Protein AF-A0A0S7EFY4-F1 (afdb_monomer)

Sequence (283 aa):
QYITNCMQCCVTCHYPCGIPNDDGKKGCSAMNKDGYCTRCPGKCFWNVHSNQSFRWEYQEIHETRTVKELKEKYEKAFGHIPTQDSMVAPLEKDKEGGGGKAGSKKEKDQSWIPKIIKKRVCTTFVENTLSNSGLCHCGGVRELHDSVATGDFFGAASVTQWDSQQHSSEYPTDAFGELEFAGAGRRQSHFLRLSCDTPPHIVYNLMTEHWGLPSPNLVVSVVGSEGHEKIKPWVNDILRKGLVRAAQSTGAWILTGGLKEGISRCVGEAVKDHRAAASTVSQ

Radius of gyration: 26.04 Å; Cα contacts (8 Å, |Δi|>4): 330; chains: 1; bounding box: 59×60×69 Å

pLDDT: mean 74.84, std 18.24, range [28.61, 94.31]

Organism: NCBI:txid188132

Solvent-accessible surface area (backbone atoms only — not comparable to full-atom values): 17739 Å² total; per-residue (Å²): 124,34,31,36,30,31,71,86,74,66,37,57,42,36,74,81,28,89,65,88,51,52,91,53,33,48,76,35,90,36,31,43,98,89,23,32,27,75,60,46,92,79,44,47,54,29,88,52,30,40,75,46,99,68,77,60,78,89,74,93,75,92,74,93,75,53,74,65,59,53,49,53,52,49,52,62,73,70,44,86,68,77,52,85,66,66,84,54,75,80,74,87,77,89,87,85,84,87,90,83,92,78,94,68,84,80,72,74,81,62,77,57,50,42,76,75,39,34,24,64,43,67,37,44,77,33,63,32,80,89,70,78,67,78,24,21,70,88,70,45,53,65,86,73,26,57,68,75,69,72,63,90,59,101,63,81,88,73,58,81,71,83,46,76,80,82,30,29,47,79,40,61,30,86,52,68,52,76,49,73,57,88,92,71,57,98,47,96,36,78,48,71,54,65,28,95,82,58,60,65,66,61,55,50,47,43,42,36,73,73,70,60,43,76,83,55,77,40,79,48,79,56,83,65,63,84,51,90,72,77,72,55,68,71,58,51,50,48,50,34,55,48,53,53,49,47,31,70,76,56,48,32,44,78,46,58,82,77,44,91,46,42,52,36,30,52,55,53,49,33,56,50,54,50,49,57,55,54,64,62,69,77,107

Foldseek 3Di:
DWFKAQPVQRAGLDPPWPDPDLVCQLVTPQHDPVQFGPRGPVSHGSNRIDTDPDHDDDDDDDDDDDPVRVVVVVCVVVPPDCPPVNLVPPPPPDDDDDDDDDDDPPPPPCVCQLVQFKAKDFQAAAAAPPPVPCHGPVRHHPVRHPCVNVDDDPPNPDPNDDDRVPGIDIGRWPDWDFDDDVPPDDDGDTDGHGYPPRDVVVVVCCVCVVVPQDDFPAEAEDEWDQDPPDDDPVVLVCCLVVVVCCCVPGVYHYHYPCDCGDVNVSNVVSVVVVVVVVVVVVD

Mean predicted aligned error: 18.32 Å

Structure (mmCIF, N/CA/C/O backbone):
data_AF-A0A0S7EFY4-F1
#
_entry.id   AF-A0A0S7EFY4-F1
#
loop_
_atom_site.group_PDB
_atom_site.id
_atom_site.type_symbol
_atom_site.label_atom_id
_atom_site.label_alt_id
_atom_site.label_comp_id
_atom_site.label_asym_id
_atom_site.label_entity_id
_atom_site.label_seq_id
_atom_site.pdbx_PDB_ins_code
_atom_site.Cartn_x
_atom_site.Cartn_y
_atom_site.Cartn_z
_atom_site.occupancy
_atom_site.B_iso_or_equiv
_atom_site.auth_seq_id
_atom_site.auth_comp_id
_atom_site.auth_asym_id
_atom_site.auth_atom_id
_atom_site.pdbx_PDB_model_num
ATOM 1 N N . GLN A 1 1 ? 15.193 24.465 -34.845 1.00 80.81 1 GLN A N 1
ATOM 2 C CA . GLN A 1 1 ? 15.279 24.507 -33.369 1.00 80.81 1 GLN A CA 1
ATOM 3 C C . GLN A 1 1 ? 14.345 23.433 -32.846 1.00 80.81 1 GLN A C 1
ATOM 5 O O . GLN A 1 1 ? 13.258 23.306 -33.391 1.00 80.81 1 GLN A O 1
ATOM 10 N N . TYR A 1 2 ? 14.778 22.643 -31.872 1.00 89.81 2 TYR A N 1
ATOM 11 C CA . TYR A 1 2 ? 14.074 21.447 -31.409 1.00 89.81 2 TYR A CA 1
ATOM 12 C C . TYR A 1 2 ? 13.680 21.569 -29.933 1.00 89.81 2 TYR A C 1
ATOM 14 O O . TYR A 1 2 ? 14.224 22.406 -29.212 1.00 89.81 2 TYR A O 1
ATOM 22 N N . ILE A 1 3 ? 12.743 20.744 -29.472 1.00 90.94 3 ILE A N 1
ATOM 23 C CA . ILE A 1 3 ? 12.266 20.730 -28.084 1.00 90.94 3 ILE A CA 1
ATOM 24 C C . ILE A 1 3 ? 12.687 19.405 -27.454 1.00 90.94 3 ILE A C 1
ATOM 26 O O . ILE A 1 3 ? 12.235 18.358 -27.897 1.00 90.94 3 ILE A O 1
ATOM 30 N N . THR A 1 4 ? 13.524 19.438 -26.418 1.00 91.88 4 THR A N 1
ATOM 31 C CA . THR A 1 4 ? 13.908 18.227 -25.679 1.00 91.88 4 THR A CA 1
ATOM 32 C C . THR A 1 4 ? 12.961 18.020 -24.502 1.00 91.88 4 THR A C 1
ATOM 34 O O . THR A 1 4 ? 13.096 18.699 -23.477 1.00 91.88 4 THR A O 1
ATOM 37 N N . ASN A 1 5 ? 12.053 17.055 -24.621 1.00 90.81 5 ASN A N 1
ATOM 38 C CA . ASN A 1 5 ? 11.130 16.672 -23.554 1.00 90.81 5 ASN A CA 1
ATOM 39 C C . ASN A 1 5 ? 11.600 15.391 -22.863 1.00 90.81 5 ASN A C 1
ATOM 41 O O . ASN A 1 5 ? 12.132 14.501 -23.516 1.00 90.81 5 ASN A O 1
ATOM 45 N N . CYS A 1 6 ? 11.376 15.284 -21.555 1.00 90.50 6 CYS A N 1
ATOM 46 C CA . CYS A 1 6 ? 11.523 14.030 -20.817 1.00 90.50 6 CYS A CA 1
ATOM 47 C C . CYS A 1 6 ? 10.208 13.252 -20.875 1.00 90.50 6 CYS A C 1
ATOM 49 O O . CYS A 1 6 ? 9.185 13.763 -20.418 1.00 90.50 6 CYS A O 1
ATOM 51 N N . MET A 1 7 ? 10.235 12.024 -21.394 1.00 86.62 7 MET A N 1
ATOM 52 C CA . MET A 1 7 ? 9.036 11.182 -21.490 1.00 86.62 7 MET A CA 1
ATOM 53 C C . MET A 1 7 ? 8.630 10.589 -20.136 1.00 86.62 7 MET A C 1
ATOM 55 O O . MET A 1 7 ? 7.457 10.321 -19.914 1.00 86.62 7 MET A O 1
ATOM 59 N N . GLN A 1 8 ? 9.579 10.456 -19.206 1.00 80.44 8 GLN A N 1
ATOM 60 C CA . GLN A 1 8 ? 9.325 9.908 -17.871 1.00 80.44 8 GLN A CA 1
ATOM 61 C C . GLN A 1 8 ? 8.693 10.930 -16.917 1.00 80.44 8 GLN A C 1
ATOM 63 O O . GLN A 1 8 ? 7.859 10.589 -16.086 1.00 80.44 8 GLN A O 1
ATOM 68 N N . CYS A 1 9 ? 9.114 12.193 -17.008 1.00 83.88 9 CYS A N 1
ATOM 69 C CA . CYS A 1 9 ? 8.627 13.268 -16.138 1.00 83.88 9 CYS A CA 1
ATOM 70 C C . CYS A 1 9 ? 7.590 14.172 -16.818 1.00 83.88 9 CYS A C 1
ATOM 72 O O . CYS A 1 9 ? 7.111 15.105 -16.179 1.00 83.88 9 CYS A O 1
ATOM 74 N N . CYS A 1 10 ? 7.297 13.942 -18.101 1.00 87.81 10 CYS A N 1
ATOM 75 C CA . CYS A 1 10 ? 6.399 14.754 -18.925 1.00 87.81 10 CYS A CA 1
ATOM 76 C C . CYS A 1 10 ? 6.722 16.258 -18.912 1.00 87.81 10 CYS A C 1
ATOM 78 O O . CYS A 1 10 ? 5.819 17.079 -18.971 1.00 87.81 10 CYS A O 1
ATOM 80 N N . VAL A 1 11 ? 8.004 16.631 -18.844 1.00 88.12 11 VAL A N 1
ATOM 81 C CA . VAL A 1 11 ? 8.457 18.029 -18.730 1.00 88.12 11 VAL A CA 1
ATOM 82 C C . VAL A 1 11 ? 9.340 18.431 -19.904 1.00 88.12 11 VAL A C 1
ATOM 84 O O . VAL A 1 11 ? 10.121 17.626 -20.422 1.00 88.12 11 VAL A O 1
ATOM 87 N N . THR A 1 12 ? 9.260 19.702 -20.296 1.00 92.44 12 THR A N 1
ATOM 88 C CA . THR A 1 12 ? 10.197 20.310 -21.246 1.00 92.44 12 THR A CA 1
ATOM 89 C C . THR A 1 12 ? 11.527 20.590 -20.557 1.00 92.44 12 THR A C 1
ATOM 91 O O . THR A 1 12 ? 11.639 21.512 -19.751 1.00 92.44 12 THR A O 1
ATOM 94 N N . CYS A 1 13 ? 12.557 19.809 -20.875 1.00 92.50 13 CYS A N 1
ATOM 95 C CA . CYS A 1 13 ? 13.876 19.949 -20.259 1.00 92.50 13 CYS A CA 1
ATOM 96 C C . CYS A 1 13 ? 14.731 21.022 -20.937 1.00 92.50 13 CYS A C 1
ATOM 98 O O . CYS A 1 13 ? 15.539 21.665 -20.273 1.00 92.50 13 CYS A O 1
ATOM 100 N N . HIS A 1 14 ? 14.599 21.204 -22.255 1.00 92.81 14 HIS A N 1
ATOM 101 C CA . HIS A 1 14 ? 15.375 22.207 -22.985 1.00 92.81 14 HIS A CA 1
ATOM 102 C C . HIS A 1 14 ? 14.658 22.690 -24.247 1.00 92.81 14 HIS A C 1
ATOM 104 O O . HIS A 1 14 ? 14.346 21.893 -25.131 1.00 92.81 14 HIS A O 1
ATOM 110 N N . TYR A 1 15 ? 14.479 24.005 -24.355 1.00 90.31 15 TYR A N 1
ATOM 111 C CA . TYR A 1 15 ? 14.056 24.691 -25.569 1.00 90.31 15 TYR A CA 1
ATOM 112 C C . TYR A 1 15 ? 14.680 26.098 -25.614 1.00 90.31 15 TYR A C 1
ATOM 114 O O . TYR A 1 15 ? 14.646 26.782 -24.590 1.00 90.31 15 TYR A O 1
ATOM 122 N N . PRO A 1 16 ? 15.208 26.555 -26.765 1.00 90.94 16 PRO A N 1
ATOM 123 C CA . PRO A 1 16 ? 15.405 25.811 -28.011 1.00 90.94 16 PRO A CA 1
ATOM 124 C C . PRO A 1 16 ? 16.663 24.927 -27.97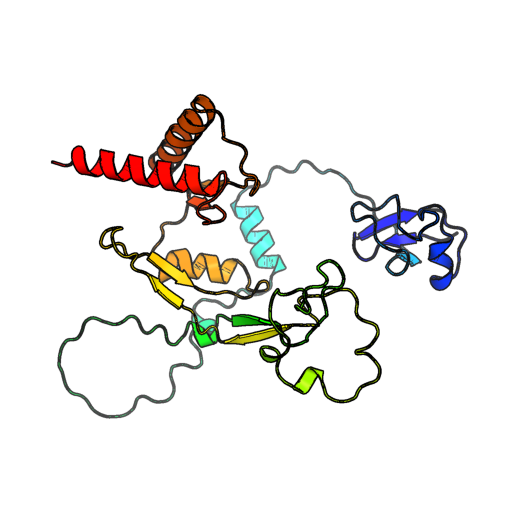5 1.00 90.94 16 PRO A C 1
ATOM 126 O O . PRO A 1 16 ? 17.760 25.381 -27.670 1.00 90.94 16 PRO A O 1
ATOM 129 N N . CYS A 1 17 ? 16.530 23.656 -28.350 1.00 90.12 17 CYS A N 1
ATOM 130 C CA . CYS A 1 17 ? 17.648 22.728 -28.495 1.00 90.12 17 CYS A CA 1
ATOM 131 C C . CYS A 1 17 ? 18.173 22.719 -29.943 1.00 90.12 17 CYS A C 1
ATOM 133 O O . CYS A 1 17 ? 17.400 22.676 -30.900 1.00 90.12 17 CYS A O 1
ATOM 135 N N . GLY A 1 18 ? 19.497 22.733 -30.117 1.00 89.31 18 GLY A N 1
ATOM 136 C CA . GLY A 1 18 ? 20.149 22.646 -31.431 1.00 89.31 18 GLY A CA 1
ATOM 137 C C . GLY A 1 18 ? 20.310 21.223 -31.978 1.00 89.31 18 GLY A C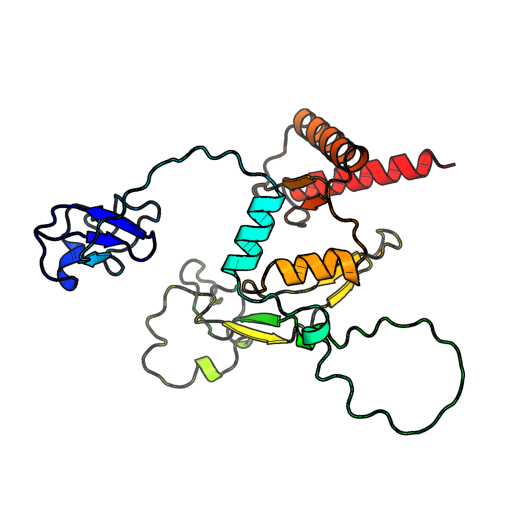 1
ATOM 138 O O . GLY A 1 18 ? 20.763 21.066 -33.103 1.00 89.31 18 GLY A O 1
ATOM 139 N N . ILE A 1 19 ? 19.956 20.194 -31.201 1.00 89.19 19 ILE A N 1
ATOM 140 C CA . ILE A 1 19 ? 20.241 18.790 -31.526 1.00 89.19 19 ILE A CA 1
ATOM 141 C C . ILE A 1 19 ? 19.051 18.172 -32.282 1.00 89.19 19 ILE A C 1
ATOM 143 O O . ILE A 1 19 ? 17.987 18.011 -31.669 1.00 89.19 19 ILE A O 1
ATOM 147 N N . PRO A 1 20 ? 19.218 17.816 -33.572 1.00 87.38 20 PRO A N 1
ATOM 148 C CA . PRO A 1 20 ? 18.143 17.290 -34.412 1.00 87.38 20 PRO A CA 1
ATOM 149 C C . PRO A 1 20 ? 17.812 15.819 -34.146 1.00 87.38 20 PRO A C 1
ATOM 151 O O . PRO A 1 20 ? 16.651 15.443 -34.267 1.00 87.38 20 PRO A O 1
ATOM 154 N N . ASN A 1 21 ? 18.807 15.007 -33.777 1.00 88.62 21 ASN A N 1
ATOM 155 C CA . ASN A 1 21 ? 18.645 13.569 -33.556 1.00 88.62 21 ASN A CA 1
ATOM 156 C C . ASN A 1 21 ? 18.584 13.233 -32.056 1.00 88.62 21 ASN A C 1
ATOM 158 O O . ASN A 1 21 ? 19.343 13.787 -31.257 1.00 88.62 21 ASN A O 1
ATOM 162 N N . ASP A 1 22 ? 17.720 12.294 -31.690 1.00 86.12 22 ASP A N 1
ATOM 163 C CA . ASP A 1 22 ? 17.523 11.841 -30.316 1.00 86.12 22 ASP A CA 1
ATOM 164 C C . ASP A 1 22 ? 18.744 11.090 -29.760 1.00 86.12 22 ASP A C 1
ATOM 166 O O . ASP A 1 22 ? 19.089 11.258 -28.590 1.00 86.12 22 ASP A O 1
ATOM 170 N N . ASP A 1 23 ? 19.519 10.409 -30.609 1.00 87.25 23 ASP A N 1
ATOM 171 C CA . ASP A 1 23 ? 20.784 9.766 -30.204 1.00 87.25 23 ASP A CA 1
ATOM 172 C C . ASP A 1 23 ? 21.833 10.777 -29.708 1.00 87.25 23 ASP A C 1
ATOM 174 O O . ASP A 1 23 ? 22.745 10.453 -28.947 1.00 87.25 23 ASP A O 1
ATOM 178 N N . GLY A 1 24 ? 21.700 12.042 -30.117 1.00 86.94 24 GLY A N 1
ATOM 179 C CA . GLY A 1 24 ? 22.578 13.129 -29.696 1.00 86.94 24 GLY A CA 1
ATOM 180 C C . GLY A 1 24 ? 22.210 13.730 -28.340 1.00 86.94 24 GLY A C 1
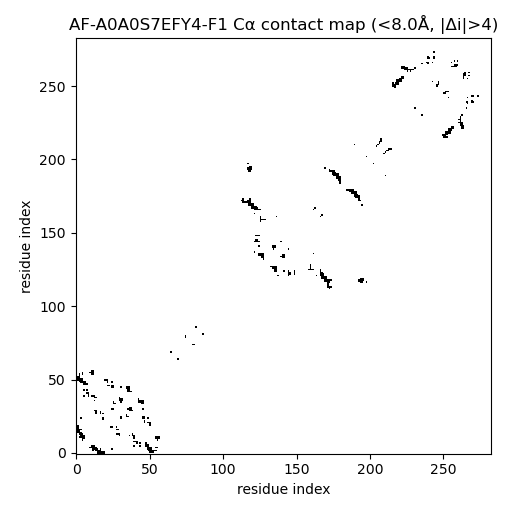ATOM 181 O O . GLY A 1 24 ? 22.901 14.637 -27.870 1.00 86.94 24 GLY A O 1
ATOM 182 N N . LYS A 1 25 ? 21.125 13.288 -27.689 1.00 86.62 25 LYS A N 1
ATOM 183 C CA . LYS A 1 25 ? 20.551 13.995 -26.531 1.00 86.62 25 LYS A CA 1
ATOM 184 C C . LYS A 1 25 ? 21.421 13.976 -25.287 1.00 86.62 25 LYS A C 1
ATOM 186 O O . LYS A 1 25 ? 21.282 14.893 -24.477 1.00 86.62 25 LYS A O 1
ATOM 191 N N . LYS A 1 26 ? 22.393 13.063 -25.185 1.00 88.56 26 LYS A N 1
ATOM 192 C CA . LYS A 1 26 ? 23.457 13.124 -24.168 1.00 88.56 26 LYS A CA 1
ATOM 193 C C . LYS A 1 26 ? 24.222 14.456 -24.192 1.00 88.56 26 LYS A C 1
ATOM 195 O O . LYS A 1 26 ? 24.637 14.931 -23.144 1.00 88.56 26 LYS A O 1
ATOM 200 N N . GLY A 1 27 ? 24.373 15.074 -25.367 1.00 88.38 27 GLY A N 1
ATOM 201 C CA . GLY A 1 27 ? 25.042 16.369 -25.546 1.00 88.38 27 GLY A CA 1
ATOM 202 C C . GLY A 1 27 ? 24.136 17.592 -25.364 1.00 88.38 27 GLY A C 1
ATOM 203 O O . GLY A 1 27 ? 24.569 18.719 -25.595 1.00 88.38 27 GLY A O 1
ATOM 204 N N . CYS A 1 28 ? 22.865 17.405 -25.000 1.00 91.31 28 CYS A N 1
ATOM 205 C CA . CYS A 1 28 ? 21.936 18.510 -24.777 1.00 91.31 28 CYS A CA 1
ATOM 206 C C . CYS A 1 28 ? 22.368 19.332 -23.553 1.00 91.31 28 CYS A C 1
ATOM 208 O O . CYS A 1 28 ? 22.728 18.761 -22.533 1.00 91.31 28 CYS A O 1
ATOM 210 N N . SER A 1 29 ? 22.244 20.663 -23.595 1.00 93.88 29 SER A N 1
ATOM 211 C CA . SER A 1 29 ? 22.608 21.555 -22.476 1.00 93.88 29 SER A CA 1
ATOM 212 C C . SER A 1 29 ? 21.832 21.302 -21.176 1.00 93.88 29 SER A C 1
ATOM 214 O O . SER A 1 29 ? 22.219 21.794 -20.121 1.00 93.88 29 SER A O 1
ATOM 216 N N . ALA A 1 30 ? 20.725 20.555 -21.235 1.00 92.25 30 ALA A N 1
ATOM 217 C CA . ALA A 1 30 ? 20.024 20.095 -20.040 1.00 92.25 30 ALA A CA 1
ATOM 218 C C . ALA A 1 30 ? 20.679 18.874 -19.374 1.00 92.25 30 ALA A C 1
ATOM 220 O O . ALA A 1 30 ? 20.310 18.562 -18.243 1.00 92.25 30 ALA A O 1
ATOM 221 N N . MET A 1 31 ? 21.620 18.195 -20.032 1.00 94.31 31 MET A N 1
ATOM 222 C CA . MET A 1 31 ? 22.354 17.050 -19.495 1.00 94.31 31 MET A CA 1
ATOM 223 C C . MET A 1 31 ? 23.655 17.497 -18.830 1.00 94.31 31 MET A C 1
ATOM 225 O O . MET A 1 31 ? 24.316 18.431 -19.282 1.00 94.31 31 MET A O 1
ATOM 229 N N . ASN A 1 32 ? 24.033 16.816 -17.753 1.00 92.81 32 ASN A N 1
ATOM 230 C CA . ASN A 1 32 ? 25.365 16.926 -17.172 1.00 92.81 32 ASN A CA 1
ATOM 231 C C . ASN A 1 32 ? 26.377 16.043 -17.935 1.00 92.81 32 ASN A C 1
ATOM 233 O O . ASN A 1 32 ? 26.029 15.335 -18.880 1.00 92.81 32 ASN A O 1
ATOM 237 N N . LYS A 1 33 ? 27.644 16.066 -17.501 1.00 91.12 33 LYS A N 1
ATOM 238 C CA . LYS A 1 33 ? 28.734 15.285 -18.118 1.00 91.12 33 LYS A CA 1
ATOM 239 C C . LYS A 1 33 ? 28.493 13.769 -18.076 1.00 91.12 33 LYS A C 1
ATOM 241 O O . LYS A 1 33 ? 28.931 13.059 -18.978 1.00 91.12 33 LYS A O 1
ATOM 246 N N . ASP A 1 34 ? 27.748 13.303 -17.080 1.00 91.25 34 ASP A N 1
ATOM 247 C CA . ASP A 1 34 ? 27.428 11.890 -16.871 1.00 91.25 34 ASP A CA 1
ATOM 248 C C . ASP A 1 34 ? 26.197 11.434 -17.679 1.00 91.25 34 ASP A C 1
ATOM 250 O O . ASP A 1 34 ? 25.891 10.247 -17.732 1.00 91.25 34 ASP A O 1
ATOM 254 N N . GLY A 1 35 ? 25.509 12.356 -18.368 1.00 90.44 35 GLY A N 1
ATOM 255 C CA . GLY A 1 35 ? 24.335 12.067 -19.196 1.00 90.44 35 GLY A CA 1
ATOM 256 C C . GLY A 1 35 ? 22.998 12.092 -18.450 1.00 90.44 35 GLY A C 1
ATOM 257 O O . GLY A 1 35 ? 22.007 11.595 -18.980 1.00 90.44 35 GLY A O 1
ATOM 258 N N . TYR A 1 36 ? 22.945 12.668 -17.250 1.00 93.69 36 TYR A N 1
ATOM 259 C CA . TYR A 1 36 ? 21.715 12.866 -16.483 1.00 93.69 36 TYR A CA 1
ATOM 260 C C . TYR A 1 36 ? 21.169 14.279 -16.655 1.00 93.69 36 TYR A C 1
ATOM 262 O O . TYR A 1 36 ? 21.907 15.269 -16.638 1.00 93.69 36 TYR A O 1
ATOM 270 N N . CYS A 1 37 ? 19.851 14.385 -16.784 1.00 94.06 37 CYS A N 1
ATOM 271 C CA . CYS A 1 37 ? 19.187 15.664 -16.943 1.00 94.06 37 CYS A CA 1
ATOM 272 C C . CYS A 1 37 ? 19.162 16.447 -15.627 1.00 94.06 37 CYS A C 1
ATOM 274 O O . CYS A 1 37 ? 18.732 15.963 -14.586 1.00 94.06 37 CYS A O 1
ATOM 276 N N . THR A 1 38 ? 19.562 17.711 -15.679 1.00 94.12 38 THR A N 1
ATOM 277 C CA . THR A 1 38 ? 19.566 18.616 -14.522 1.00 94.12 38 THR A CA 1
ATOM 278 C C . THR A 1 38 ? 18.260 19.391 -14.364 1.00 94.12 38 THR A C 1
ATOM 280 O O . THR A 1 38 ? 18.035 19.986 -13.309 1.00 94.12 38 THR A O 1
ATOM 283 N N . ARG A 1 39 ? 17.381 19.360 -15.375 1.00 92.31 39 ARG A N 1
ATOM 284 C CA . ARG A 1 39 ? 16.151 20.163 -15.445 1.00 92.31 39 ARG A CA 1
ATOM 285 C C . ARG A 1 39 ? 14.901 19.419 -14.981 1.00 92.31 39 ARG A C 1
ATOM 287 O O . ARG A 1 39 ? 14.101 20.013 -14.268 1.00 92.31 39 ARG A O 1
ATOM 294 N N . CYS A 1 40 ? 14.736 18.143 -15.333 1.00 90.75 40 CYS A N 1
ATOM 295 C CA . CYS A 1 40 ? 13.577 17.371 -14.879 1.00 90.75 40 CYS A CA 1
ATOM 296 C C . CYS A 1 40 ? 13.664 17.023 -13.375 1.00 90.75 40 CYS A C 1
ATOM 298 O O . CYS A 1 40 ? 14.770 16.927 -12.826 1.00 90.75 40 CYS A O 1
ATOM 300 N N . PRO A 1 41 ? 12.517 16.819 -12.696 1.00 86.62 41 PRO A N 1
ATOM 301 C CA . PRO A 1 41 ? 12.480 16.481 -11.271 1.00 86.62 41 PRO A CA 1
ATOM 302 C C . PRO A 1 41 ? 13.113 15.117 -10.979 1.00 86.62 41 PRO A C 1
ATOM 304 O O . PRO A 1 41 ? 13.832 14.979 -9.996 1.00 86.62 41 PRO A O 1
ATOM 307 N N . GLY A 1 42 ? 12.922 14.137 -11.868 1.00 85.19 42 GLY A N 1
ATOM 308 C CA . GLY A 1 42 ? 13.459 12.782 -11.712 1.00 85.19 42 GLY A CA 1
ATOM 309 C C . GLY A 1 42 ? 14.938 12.619 -12.070 1.00 85.19 42 GLY A C 1
ATOM 310 O O . GLY A 1 42 ? 15.426 11.496 -12.052 1.00 85.19 42 GLY A O 1
ATOM 311 N N . LYS A 1 43 ? 15.638 13.703 -12.446 1.00 93.25 43 LYS A N 1
ATOM 312 C CA . LYS A 1 43 ? 17.040 13.687 -12.914 1.00 93.25 43 LYS A CA 1
ATOM 313 C C . LYS A 1 43 ? 17.334 12.557 -13.907 1.00 93.25 43 LYS A C 1
ATOM 315 O O . LYS A 1 43 ? 18.355 11.886 -13.820 1.00 93.25 43 LYS A O 1
ATOM 320 N N . CYS A 1 44 ? 16.410 12.322 -14.836 1.00 89.81 44 CYS A N 1
ATOM 321 C CA . CYS A 1 44 ? 16.410 11.131 -15.675 1.00 89.81 44 CYS A CA 1
ATOM 322 C C . CYS A 1 44 ? 17.612 11.081 -16.627 1.00 89.81 44 CYS A C 1
ATOM 324 O O . CYS A 1 44 ? 18.127 12.119 -17.055 1.00 89.81 44 CYS A O 1
ATOM 326 N N . PHE A 1 45 ? 18.023 9.868 -16.992 1.00 93.62 45 PHE A N 1
ATOM 327 C CA . PHE A 1 45 ? 19.091 9.645 -17.963 1.00 93.62 45 PHE A CA 1
ATOM 328 C C . PHE A 1 45 ? 18.691 10.140 -19.365 1.00 93.62 45 PHE A C 1
ATOM 330 O O . PHE A 1 45 ? 17.509 10.238 -19.704 1.00 93.62 45 PHE A O 1
ATOM 337 N N . TRP A 1 46 ? 19.668 10.511 -20.189 1.00 91.69 46 TRP A N 1
ATOM 338 C CA . TRP A 1 46 ? 19.415 11.187 -21.465 1.00 91.69 46 TRP A CA 1
ATOM 339 C C . TRP A 1 46 ? 18.561 10.373 -22.450 1.00 91.69 46 TRP A C 1
ATOM 341 O O . TRP A 1 46 ? 17.861 10.974 -23.257 1.00 91.69 46 TRP A O 1
ATOM 351 N N . ASN A 1 47 ? 18.574 9.039 -22.364 1.00 91.12 47 ASN A N 1
ATOM 352 C CA . ASN A 1 47 ? 17.876 8.134 -23.287 1.00 91.12 47 ASN A CA 1
ATOM 353 C C . ASN A 1 47 ? 16.341 8.221 -23.226 1.00 91.12 47 ASN A C 1
ATOM 355 O O . ASN A 1 47 ? 15.676 7.821 -24.173 1.00 91.12 47 ASN A O 1
ATOM 359 N N . VAL A 1 48 ? 15.767 8.755 -22.143 1.00 90.12 48 VAL A N 1
ATOM 360 C CA . VAL A 1 48 ? 14.314 8.998 -22.041 1.00 90.12 48 VAL A CA 1
ATOM 361 C C . VAL A 1 48 ? 13.906 10.393 -22.522 1.00 90.12 48 VAL A C 1
ATOM 363 O O . VAL A 1 48 ? 12.777 10.833 -22.284 1.00 90.12 48 VAL A O 1
ATOM 366 N N . HIS A 1 49 ? 14.828 11.122 -23.157 1.00 91.81 49 HIS A N 1
ATOM 367 C CA . HIS A 1 49 ? 14.584 12.458 -23.675 1.00 91.81 49 HIS A CA 1
ATOM 368 C C . HIS A 1 49 ? 14.585 12.462 -25.197 1.00 91.81 49 HIS A C 1
ATOM 370 O O . HIS A 1 49 ? 15.575 12.083 -25.814 1.00 91.81 49 HIS A O 1
ATOM 376 N N . SER A 1 50 ? 13.507 12.963 -25.791 1.00 92.31 50 SER A N 1
ATOM 377 C CA . SER A 1 50 ? 13.311 12.970 -27.241 1.00 92.31 50 SER A CA 1
ATOM 378 C C . SER A 1 50 ? 12.816 14.318 -27.743 1.00 92.31 50 SER A C 1
ATOM 380 O O . SER A 1 50 ? 12.296 15.153 -26.988 1.00 92.31 50 SER A O 1
ATOM 382 N N . ASN A 1 51 ? 13.017 14.538 -29.037 1.00 90.31 51 ASN A N 1
ATOM 383 C CA . ASN A 1 51 ? 12.454 15.654 -29.764 1.00 90.31 51 ASN A CA 1
ATOM 384 C C . ASN A 1 51 ? 10.946 15.486 -29.923 1.00 90.31 51 ASN A C 1
ATOM 386 O O . ASN A 1 51 ? 10.473 14.490 -30.458 1.00 90.31 51 ASN A O 1
ATOM 390 N N . GLN A 1 52 ? 10.189 16.489 -29.488 1.00 84.50 52 GLN A N 1
ATOM 391 C CA . GLN A 1 52 ? 8.735 16.528 -29.644 1.00 84.50 52 GLN A CA 1
ATOM 392 C C . GLN A 1 52 ? 8.302 17.812 -30.355 1.00 84.50 52 GLN A C 1
ATOM 394 O O . GLN A 1 52 ? 9.018 18.813 -30.357 1.00 84.50 52 GLN A O 1
ATOM 399 N N . SER A 1 53 ? 7.112 17.790 -30.953 1.00 85.38 53 SER A N 1
ATOM 400 C CA . SER A 1 53 ? 6.516 18.949 -31.633 1.00 85.38 53 SER A CA 1
ATOM 401 C C . SER A 1 53 ? 5.837 19.938 -30.679 1.00 85.38 53 SER A C 1
ATOM 403 O O . SER A 1 53 ? 5.399 21.003 -31.107 1.00 85.38 53 SER A O 1
ATOM 405 N N . PHE A 1 54 ? 5.752 19.604 -29.391 1.00 82.88 54 PHE A N 1
ATOM 406 C CA . PHE A 1 54 ? 5.036 20.374 -28.380 1.00 82.88 54 PHE A CA 1
ATOM 407 C C . PHE A 1 54 ? 5.879 20.566 -27.116 1.00 82.88 54 PHE A C 1
ATOM 409 O O . PHE A 1 54 ? 6.756 19.758 -26.802 1.00 82.88 54 PHE A O 1
ATOM 416 N N . ARG A 1 55 ? 5.600 21.646 -26.377 1.00 85.31 55 ARG A N 1
ATOM 417 C CA . ARG A 1 55 ? 6.210 21.940 -25.074 1.00 85.31 55 ARG A CA 1
ATOM 418 C C . ARG A 1 55 ? 5.182 21.766 -23.963 1.00 85.31 55 ARG A C 1
ATOM 420 O O . ARG A 1 55 ? 4.038 22.184 -24.102 1.00 85.31 55 ARG A O 1
ATOM 427 N N . TRP A 1 56 ? 5.616 21.183 -22.858 1.00 77.94 56 TRP A N 1
ATOM 428 C CA . TRP A 1 56 ? 4.882 21.177 -21.602 1.00 77.94 56 TRP A CA 1
ATOM 429 C C . TRP A 1 56 ? 5.048 22.522 -20.896 1.00 77.94 56 TRP A C 1
ATOM 431 O O . TRP A 1 56 ? 6.178 22.942 -20.632 1.00 77.94 56 TRP A O 1
ATOM 441 N N . GLU A 1 57 ? 3.926 23.163 -20.586 1.00 76.75 57 GLU A N 1
ATOM 442 C CA . GLU A 1 57 ? 3.824 24.313 -19.691 1.00 76.75 57 GLU A CA 1
ATOM 443 C C . GLU A 1 57 ? 2.983 23.900 -18.488 1.00 76.75 57 GLU A C 1
ATOM 445 O O . GLU A 1 57 ? 1.842 23.467 -18.640 1.00 76.75 57 GLU A O 1
ATOM 450 N N . TYR A 1 58 ? 3.556 24.009 -17.293 1.00 66.62 58 TYR A N 1
ATOM 451 C CA . TYR A 1 58 ? 2.834 23.740 -16.059 1.00 66.62 58 TYR A CA 1
ATOM 452 C C . TYR A 1 58 ? 2.315 25.057 -15.507 1.00 66.62 58 TYR A C 1
ATOM 454 O O . TYR A 1 58 ? 3.094 25.965 -15.222 1.00 66.62 58 TYR A O 1
ATOM 462 N N . GLN A 1 59 ? 1.000 25.147 -15.356 1.00 69.69 59 GLN A N 1
ATOM 463 C CA . GLN A 1 59 ? 0.352 26.248 -14.665 1.00 69.69 59 GLN A CA 1
ATOM 464 C C . GLN A 1 59 ? -0.135 25.736 -13.312 1.00 69.69 59 GLN A C 1
ATOM 466 O O . GLN A 1 59 ? -0.896 24.770 -13.247 1.00 69.69 59 GLN A O 1
ATOM 471 N N . GLU A 1 60 ? 0.307 26.370 -12.229 1.00 62.62 60 GLU A N 1
ATOM 472 C CA . GLU A 1 60 ? -0.276 26.129 -10.911 1.00 62.62 60 GLU A CA 1
ATOM 473 C C . GLU A 1 60 ? -1.656 26.788 -10.871 1.00 62.62 60 GLU A C 1
ATOM 475 O O . GLU A 1 60 ? -1.786 28.012 -10.849 1.00 62.62 60 GLU A O 1
ATOM 480 N N . ILE A 1 61 ? -2.700 25.962 -10.922 1.00 69.38 61 ILE A N 1
ATOM 481 C CA . ILE A 1 61 ? -4.088 26.404 -10.816 1.00 69.38 61 ILE A CA 1
ATOM 482 C C . ILE A 1 61 ? -4.569 26.054 -9.411 1.00 69.38 61 ILE A C 1
ATOM 484 O O . ILE A 1 61 ? -4.698 24.882 -9.056 1.00 69.38 61 ILE A O 1
ATOM 488 N N . HIS A 1 62 ? -4.852 27.077 -8.607 1.00 54.56 62 HIS A N 1
ATOM 489 C CA . HIS A 1 62 ? -5.559 26.900 -7.344 1.00 54.56 62 HIS A CA 1
ATOM 490 C C . HIS A 1 62 ? -7.045 26.684 -7.632 1.00 54.56 62 HIS A C 1
ATOM 492 O O . HIS A 1 62 ? -7.769 27.624 -7.949 1.00 54.56 62 HIS A O 1
ATOM 498 N N . GLU A 1 63 ? -7.499 25.438 -7.523 1.00 62.00 63 GLU A N 1
ATOM 499 C CA . GLU A 1 63 ? -8.900 25.075 -7.727 1.00 62.00 63 GLU A CA 1
ATOM 500 C C . GLU A 1 63 ? -9.500 24.561 -6.418 1.00 62.00 63 GLU A C 1
ATOM 502 O O . GLU A 1 63 ? -8.990 23.626 -5.799 1.00 62.00 63 GLU A O 1
ATOM 507 N N . THR A 1 64 ? -10.599 25.169 -5.980 1.00 65.00 64 THR A N 1
ATOM 508 C CA . THR A 1 64 ? -11.400 24.641 -4.876 1.00 65.00 64 THR A CA 1
ATOM 509 C C . THR A 1 64 ? -12.363 23.613 -5.453 1.00 65.00 64 THR A C 1
ATOM 511 O O . THR A 1 64 ? -13.297 23.979 -6.158 1.00 65.00 64 THR A O 1
ATOM 514 N N . ARG A 1 65 ? -12.121 22.328 -5.185 1.00 62.53 65 ARG A N 1
ATOM 515 C CA . ARG A 1 65 ? -12.998 21.234 -5.624 1.00 62.53 65 ARG A CA 1
ATOM 516 C C . ARG A 1 65 ? -13.684 20.582 -4.443 1.00 62.53 65 ARG A C 1
ATOM 518 O O . ARG A 1 65 ? -13.091 20.426 -3.375 1.00 62.53 65 ARG A O 1
ATOM 525 N N . THR A 1 66 ? -14.918 20.148 -4.655 1.00 73.44 66 THR A N 1
ATOM 526 C CA . THR A 1 66 ? -15.643 19.358 -3.658 1.00 73.44 66 THR A CA 1
ATOM 527 C C . THR A 1 66 ? -15.260 17.877 -3.753 1.00 73.44 66 THR A C 1
ATOM 529 O O . THR A 1 66 ? -14.860 17.378 -4.807 1.00 73.44 66 THR A O 1
ATOM 532 N N . VAL A 1 67 ? -15.401 17.132 -2.650 1.00 63.56 67 VAL A N 1
ATOM 533 C CA . VAL A 1 67 ? -15.136 15.675 -2.617 1.00 63.56 67 VAL A CA 1
ATOM 534 C C . VAL A 1 67 ? -15.972 14.932 -3.668 1.00 63.56 67 VAL A C 1
ATOM 536 O O . VAL A 1 67 ? -15.495 13.981 -4.285 1.00 63.56 67 VAL A O 1
ATOM 539 N N . LYS A 1 68 ? -17.199 15.405 -3.923 1.00 68.00 68 LYS A N 1
ATOM 540 C CA . LYS A 1 68 ? -18.100 14.855 -4.940 1.00 68.00 68 LYS A CA 1
ATOM 541 C C . LYS A 1 68 ? -17.534 15.009 -6.356 1.00 68.00 68 LYS A C 1
ATOM 543 O O . LYS A 1 68 ? -17.486 14.034 -7.095 1.00 68.00 68 LYS A O 1
ATOM 548 N N . GLU A 1 69 ? -17.036 16.192 -6.709 1.00 68.12 69 GLU A N 1
ATOM 549 C CA . GLU A 1 69 ? -16.440 16.455 -8.029 1.00 68.12 69 GLU A CA 1
ATOM 550 C C . GLU A 1 69 ? -15.151 15.661 -8.266 1.00 68.12 69 GLU A C 1
ATOM 552 O O . GLU A 1 69 ? -14.879 15.226 -9.386 1.00 68.12 69 GLU A O 1
ATOM 557 N N . LEU A 1 70 ? -14.345 15.463 -7.217 1.00 57.00 70 LEU A N 1
ATOM 558 C CA . LEU A 1 70 ? -13.142 14.633 -7.287 1.00 57.00 70 LEU A CA 1
ATOM 559 C C . LEU A 1 70 ? -13.494 13.161 -7.519 1.00 57.00 70 LEU A C 1
ATOM 561 O O . LEU A 1 70 ? -12.863 12.516 -8.357 1.00 57.00 70 LEU A O 1
ATOM 565 N N . LYS A 1 71 ? -14.529 12.660 -6.833 1.00 59.62 71 LYS A N 1
ATOM 566 C CA . LYS A 1 71 ? -15.058 11.308 -7.030 1.00 59.62 71 LYS A CA 1
ATOM 567 C C . LYS A 1 71 ? -15.557 11.118 -8.463 1.00 59.62 71 LYS A C 1
ATOM 569 O O . LYS A 1 71 ? -15.094 10.215 -9.142 1.00 59.62 71 LYS A O 1
ATOM 574 N N . GLU A 1 72 ? -16.396 12.017 -8.971 1.00 68.38 72 GLU A N 1
ATOM 575 C CA . GLU A 1 72 ? -16.931 11.928 -10.339 1.00 68.38 72 GLU A CA 1
ATOM 576 C C . GLU A 1 72 ? -15.835 12.001 -11.421 1.00 68.38 72 GLU A C 1
ATOM 578 O O . GLU A 1 72 ? -15.903 11.296 -12.429 1.00 68.38 72 GLU A O 1
ATOM 583 N N . LYS A 1 73 ? -14.800 12.837 -11.232 1.00 63.31 73 LYS A N 1
ATOM 584 C CA . LYS A 1 73 ? -13.643 12.895 -12.146 1.00 63.31 73 LYS A CA 1
ATOM 585 C C . LYS A 1 73 ? -12.832 11.598 -12.123 1.00 63.31 73 LYS A C 1
ATOM 587 O O . LYS A 1 73 ? -12.400 11.151 -13.183 1.00 63.31 73 LYS A O 1
ATOM 592 N N . TYR A 1 74 ? -12.647 11.001 -10.946 1.00 51.00 74 TYR A N 1
ATOM 593 C CA . TYR A 1 74 ? -11.998 9.700 -10.796 1.00 51.00 74 TYR A CA 1
ATOM 594 C C . TYR A 1 74 ? -12.807 8.610 -11.517 1.00 51.00 74 TYR A C 1
ATOM 596 O O . TYR A 1 74 ? -12.284 7.935 -12.394 1.00 51.00 74 TYR A O 1
ATOM 604 N N . GLU A 1 75 ? -14.109 8.515 -11.254 1.00 59.94 75 GLU A N 1
ATOM 605 C CA . GLU A 1 75 ? -15.001 7.537 -11.893 1.00 59.94 75 GLU A CA 1
ATOM 606 C C . GLU A 1 75 ? -15.013 7.661 -13.429 1.00 59.94 75 GLU A C 1
ATOM 608 O O . GLU A 1 75 ? -14.990 6.653 -14.129 1.00 59.94 75 GLU A O 1
ATOM 613 N N . LYS A 1 76 ? -14.970 8.885 -13.977 1.00 65.56 76 LYS A N 1
ATOM 614 C CA . LYS A 1 76 ? -14.889 9.115 -15.433 1.00 65.56 76 LYS A CA 1
ATOM 615 C C . LYS A 1 76 ? -13.537 8.740 -16.045 1.00 65.56 76 LYS A C 1
ATOM 617 O O . LYS A 1 76 ? -13.506 8.274 -17.181 1.00 65.56 76 LYS A O 1
ATOM 622 N N . ALA A 1 77 ? -12.430 8.970 -15.338 1.00 47.34 77 ALA A N 1
ATOM 623 C CA . ALA A 1 77 ? -11.081 8.723 -15.856 1.00 47.34 77 ALA A CA 1
ATOM 624 C C . ALA A 1 77 ? -10.723 7.229 -15.915 1.00 47.34 77 ALA A C 1
ATOM 626 O O . ALA A 1 77 ? -9.937 6.824 -16.767 1.00 47.34 77 ALA A O 1
ATOM 627 N N . PHE A 1 78 ? -11.314 6.411 -15.043 1.00 46.81 78 PHE A N 1
ATOM 628 C CA . PHE A 1 78 ? -11.036 4.975 -14.957 1.00 46.81 78 PHE A CA 1
ATOM 629 C C . PHE A 1 78 ? -11.995 4.096 -15.790 1.00 46.81 78 PHE A C 1
ATOM 631 O O . PHE A 1 78 ? -11.938 2.873 -15.690 1.00 46.81 78 PHE A O 1
ATOM 638 N N . GLY A 1 79 ? -12.822 4.694 -16.663 1.00 39.00 79 GLY A N 1
ATOM 639 C CA . GLY A 1 79 ? -13.817 3.966 -17.462 1.00 39.00 79 GLY A CA 1
ATOM 640 C C . GLY A 1 79 ? -14.947 3.391 -16.600 1.00 39.00 79 GLY A C 1
ATOM 641 O O . GLY A 1 79 ? -14.955 3.582 -15.389 1.00 39.00 79 GLY A O 1
ATOM 642 N N . HIS A 1 80 ? -15.928 2.718 -17.221 1.00 45.03 80 HIS A N 1
ATOM 643 C CA . HIS A 1 80 ? -17.008 2.046 -16.485 1.00 45.03 80 HIS A CA 1
ATOM 644 C C . HIS A 1 80 ? -16.405 1.175 -15.382 1.00 45.03 80 HIS A C 1
ATOM 646 O O . HIS A 1 80 ? -15.802 0.137 -15.653 1.00 45.03 80 HIS A O 1
ATOM 652 N N . ILE A 1 81 ? -16.589 1.628 -14.144 1.00 44.19 81 ILE A N 1
ATOM 653 C CA . ILE A 1 81 ? -16.402 0.847 -12.933 1.00 44.19 81 ILE A CA 1
ATOM 654 C C . ILE A 1 81 ? -17.151 -0.461 -13.186 1.00 44.19 81 ILE A C 1
ATOM 656 O O . ILE A 1 81 ? -18.354 -0.398 -13.462 1.00 44.19 81 ILE A O 1
ATOM 660 N N . PRO A 1 82 ? -16.487 -1.626 -13.150 1.00 38.03 82 PRO A N 1
ATOM 661 C CA . PRO A 1 82 ? -17.201 -2.883 -13.148 1.00 38.03 82 PRO A CA 1
ATOM 662 C C . PRO A 1 82 ? -18.141 -2.814 -11.943 1.00 38.03 82 PRO A C 1
ATOM 664 O O . PRO A 1 82 ? -17.693 -2.745 -10.797 1.00 38.03 82 PRO A O 1
ATOM 667 N N . THR A 1 83 ? -19.444 -2.693 -12.202 1.00 43.75 83 THR A N 1
ATOM 668 C CA . THR A 1 83 ? -20.448 -2.629 -11.142 1.00 43.75 83 THR A CA 1
ATOM 669 C C . THR A 1 83 ? -20.345 -3.892 -10.300 1.00 43.75 83 THR A C 1
ATOM 671 O O . THR A 1 83 ? -19.824 -4.915 -10.754 1.00 43.75 83 THR A O 1
ATOM 674 N N . GLN A 1 84 ? -20.843 -3.805 -9.069 1.00 40.06 84 GLN A N 1
ATOM 675 C CA . GLN A 1 84 ? -20.843 -4.859 -8.052 1.00 40.06 84 GLN A CA 1
ATOM 676 C C . GLN A 1 84 ? -21.208 -6.257 -8.605 1.00 40.06 84 GLN A C 1
ATOM 678 O O . GLN A 1 84 ? -20.654 -7.254 -8.153 1.00 40.06 84 GLN A O 1
ATOM 683 N N . ASP A 1 85 ? -22.042 -6.318 -9.649 1.00 40.25 85 ASP A N 1
ATOM 684 C CA . ASP A 1 85 ? -22.473 -7.547 -10.330 1.00 40.25 85 ASP A CA 1
ATOM 685 C C . ASP A 1 85 ? -21.397 -8.207 -11.217 1.00 40.25 85 ASP A C 1
ATOM 687 O O . ASP A 1 85 ? -21.363 -9.428 -11.368 1.00 40.25 85 ASP A O 1
ATOM 691 N N . SER A 1 86 ? -20.477 -7.435 -11.796 1.00 37.00 86 SER A N 1
ATOM 692 C CA . SER A 1 86 ? -19.464 -7.953 -12.733 1.00 37.00 86 SER A CA 1
ATOM 693 C C . SER A 1 86 ? -18.361 -8.779 -12.060 1.00 37.00 86 SER A C 1
ATOM 695 O O . SER A 1 86 ? -17.728 -9.605 -12.716 1.00 37.00 86 SER A O 1
ATOM 697 N N . MET A 1 87 ? -18.161 -8.617 -10.747 1.00 39.66 87 MET A N 1
ATOM 698 C CA . MET A 1 87 ? -17.232 -9.445 -9.968 1.00 39.66 87 MET A CA 1
ATOM 699 C C . MET A 1 87 ? -17.843 -10.807 -9.581 1.00 39.66 87 MET A C 1
ATOM 701 O O . MET A 1 87 ? -17.121 -11.689 -9.120 1.00 39.66 87 MET A O 1
ATOM 705 N N . VAL A 1 88 ? -19.153 -11.002 -9.792 1.00 44.16 88 VAL A N 1
ATOM 706 C CA . VAL A 1 88 ? -19.904 -12.217 -9.407 1.00 44.16 88 VAL A CA 1
ATOM 707 C C . VAL A 1 88 ? -20.092 -13.193 -10.588 1.00 44.16 88 VAL A C 1
ATOM 709 O O . VAL A 1 88 ? -20.451 -14.355 -10.401 1.00 44.16 88 VAL A O 1
ATOM 712 N N . ALA A 1 89 ? -19.794 -12.774 -11.820 1.00 35.59 89 ALA A N 1
ATOM 713 C CA . ALA A 1 89 ? -20.248 -13.457 -13.035 1.00 35.59 89 ALA A CA 1
ATOM 714 C C . ALA A 1 89 ? -19.275 -14.493 -13.649 1.00 35.59 89 ALA A C 1
ATOM 716 O O . ALA A 1 89 ? -19.103 -14.519 -14.871 1.00 35.59 89 ALA A O 1
ATOM 717 N N . PRO A 1 90 ? -18.612 -15.359 -12.859 1.00 37.19 90 PRO A N 1
ATOM 718 C CA . PRO A 1 90 ? -18.649 -16.782 -13.257 1.00 37.19 90 PRO A CA 1
ATOM 719 C C . PRO A 1 90 ? -19.126 -17.800 -12.201 1.00 37.19 90 PRO A C 1
ATOM 721 O O . PRO A 1 90 ? -18.962 -18.995 -12.428 1.00 37.19 90 PRO A O 1
ATOM 724 N N . LEU A 1 91 ? -19.697 -17.403 -11.057 1.00 39.88 91 LEU A N 1
ATOM 725 C CA . LEU A 1 91 ? -19.937 -18.345 -9.942 1.00 39.88 91 LEU A CA 1
ATOM 726 C C . LEU A 1 91 ? -21.276 -19.115 -9.953 1.00 39.88 91 LEU A C 1
ATOM 728 O O . LEU A 1 91 ? -21.514 -19.893 -9.032 1.00 39.88 91 LEU A O 1
ATOM 732 N N . GLU A 1 92 ? -22.131 -18.962 -10.970 1.00 39.12 92 GLU A N 1
ATOM 733 C CA . GLU A 1 92 ? -23.482 -19.567 -10.970 1.00 39.12 92 GLU A CA 1
ATOM 734 C C . GLU A 1 92 ? -23.718 -20.710 -11.973 1.00 39.12 92 GLU A C 1
ATOM 736 O O . GLU A 1 92 ? -24.862 -21.045 -12.274 1.00 39.12 92 GLU A O 1
ATOM 741 N N . LYS A 1 93 ? -22.673 -21.381 -12.463 1.00 37.06 93 LYS A N 1
ATOM 742 C CA . LYS A 1 93 ? -22.849 -22.704 -13.084 1.00 37.06 93 LYS A CA 1
ATOM 743 C C . LYS A 1 93 ? -22.264 -23.764 -12.162 1.00 37.06 93 LYS A C 1
ATOM 745 O O . LYS A 1 93 ? -21.124 -23.631 -11.742 1.00 37.06 93 LYS A O 1
ATOM 750 N N . ASP A 1 94 ? -23.088 -24.763 -11.852 1.00 38.62 94 ASP A N 1
ATOM 751 C CA . ASP A 1 94 ? -22.795 -25.986 -11.086 1.00 38.62 94 ASP A CA 1
ATOM 752 C C . ASP A 1 94 ? -23.306 -26.005 -9.634 1.00 38.62 94 ASP A C 1
ATOM 754 O O . ASP A 1 94 ? -22.554 -26.262 -8.696 1.00 38.62 94 ASP A O 1
ATOM 758 N N . LYS A 1 95 ? -24.619 -25.814 -9.429 1.00 39.53 95 LYS A N 1
ATOM 759 C CA . LYS A 1 95 ? -25.327 -26.392 -8.267 1.00 39.53 95 LYS A CA 1
ATOM 760 C C . LYS A 1 95 ? -26.718 -26.903 -8.647 1.00 39.53 95 LYS A C 1
ATOM 762 O O . LYS A 1 95 ? -27.726 -26.292 -8.313 1.00 39.53 95 LYS A O 1
ATOM 767 N N . GLU A 1 96 ? -26.766 -28.076 -9.270 1.00 36.06 96 GLU A N 1
ATOM 768 C CA . GLU A 1 96 ? -27.911 -28.982 -9.142 1.00 36.06 96 GLU A CA 1
ATOM 769 C C . GLU A 1 96 ? -27.470 -30.232 -8.371 1.00 36.06 96 GLU A C 1
ATOM 771 O O . GLU A 1 96 ? -26.552 -30.935 -8.786 1.00 36.06 96 GLU A O 1
ATOM 776 N N . GLY A 1 97 ? -28.137 -30.505 -7.242 1.00 31.52 97 GLY A N 1
ATOM 777 C CA . GLY A 1 97 ? -28.138 -31.826 -6.608 1.00 31.52 97 GLY A CA 1
ATOM 778 C C . GLY A 1 97 ? -27.957 -31.860 -5.084 1.00 31.52 97 GLY A C 1
ATOM 779 O O . GLY A 1 97 ? -26.841 -31.797 -4.586 1.00 31.52 97 GLY A O 1
ATOM 780 N N . GLY A 1 98 ? -29.065 -32.106 -4.369 1.00 31.77 98 GLY A N 1
ATOM 781 C CA . GLY A 1 98 ? -29.091 -32.920 -3.138 1.00 31.77 98 GLY A CA 1
ATOM 782 C C . GLY A 1 98 ? -28.956 -32.195 -1.792 1.00 31.77 98 GLY A C 1
ATOM 783 O O . GLY A 1 98 ? -27.914 -31.641 -1.471 1.00 31.77 98 GLY A O 1
ATOM 784 N N . GLY A 1 99 ? -30.014 -32.237 -0.972 1.00 31.48 99 GLY A N 1
ATOM 785 C CA . GLY A 1 99 ? -30.098 -31.560 0.329 1.00 31.48 99 GLY A CA 1
ATOM 786 C C . GLY A 1 99 ? -29.583 -32.333 1.552 1.00 31.48 99 GLY A C 1
ATOM 787 O O . GLY A 1 99 ? -29.215 -33.500 1.479 1.00 31.48 99 GLY A O 1
ATOM 788 N N . GLY A 1 100 ? -29.641 -31.659 2.710 1.00 28.61 100 GLY A N 1
ATOM 789 C CA . GLY A 1 100 ? -29.460 -32.246 4.046 1.00 28.61 100 GLY A CA 1
ATOM 790 C C . GLY A 1 100 ? -28.894 -31.258 5.079 1.00 28.61 100 GLY A C 1
ATOM 791 O O . GLY A 1 100 ? -27.787 -30.763 4.922 1.00 28.61 100 GLY A O 1
ATOM 792 N N . LYS A 1 101 ? -29.665 -30.957 6.134 1.00 34.56 101 LYS A N 1
ATOM 793 C CA . LYS A 1 101 ? -29.352 -30.033 7.250 1.00 34.56 101 LYS A CA 1
ATOM 794 C C . LYS A 1 101 ? -28.164 -30.488 8.119 1.00 34.56 101 LYS A C 1
ATOM 796 O O . LYS A 1 101 ? -28.180 -31.626 8.568 1.00 34.56 101 LYS A O 1
ATOM 801 N N . ALA A 1 102 ? -27.306 -29.551 8.542 1.00 30.69 102 ALA A N 1
ATOM 802 C CA . ALA A 1 102 ? -26.863 -29.358 9.938 1.00 30.69 102 ALA A CA 1
ATOM 803 C C . ALA A 1 102 ? -25.982 -28.098 10.050 1.00 30.69 102 ALA A C 1
ATOM 805 O O . ALA A 1 102 ? -25.182 -27.807 9.166 1.00 30.69 102 ALA A O 1
ATOM 806 N N . GLY A 1 103 ? -26.171 -27.321 11.118 1.00 40.34 103 GLY A N 1
ATOM 807 C CA . GLY A 1 103 ? -25.522 -26.029 11.322 1.00 40.34 103 GLY A CA 1
ATOM 808 C C . GLY A 1 103 ? -24.007 -26.126 11.509 1.00 40.34 103 GLY A C 1
ATOM 809 O O . GLY A 1 103 ? -23.523 -26.828 12.390 1.00 40.34 103 GLY A O 1
ATOM 810 N N . SER A 1 104 ? -23.282 -25.334 10.726 1.00 29.64 104 SER A N 1
ATOM 811 C CA . SER A 1 104 ? -21.901 -24.932 10.980 1.00 29.64 104 SER A CA 1
ATOM 812 C C . SER A 1 104 ? -21.830 -23.419 10.775 1.00 29.64 104 SER A C 1
ATOM 814 O O . SER A 1 104 ? -22.527 -22.881 9.907 1.00 29.64 104 SER A O 1
ATOM 816 N N . LYS A 1 105 ? -21.058 -22.712 11.609 1.00 34.25 105 LYS A N 1
ATOM 817 C CA . LYS A 1 105 ? -20.751 -21.284 11.417 1.00 34.25 105 LYS A CA 1
ATOM 818 C C . LYS A 1 105 ? -20.403 -21.079 9.941 1.00 34.25 105 LYS A C 1
ATOM 820 O O . LYS A 1 105 ? -19.560 -21.809 9.438 1.00 34.25 105 LYS A O 1
ATOM 825 N N . LYS A 1 106 ? -21.052 -20.122 9.260 1.00 37.94 106 LYS A N 1
ATOM 826 C CA . LYS A 1 106 ? -20.674 -19.702 7.902 1.00 37.94 106 LYS A CA 1
ATOM 827 C C . LYS A 1 106 ? -19.212 -19.257 7.941 1.00 37.94 106 LYS A C 1
ATOM 829 O O . LYS A 1 106 ? -18.924 -18.103 8.250 1.00 37.94 106 LYS A O 1
ATOM 834 N N . GLU A 1 107 ? -18.305 -20.183 7.679 1.00 46.16 107 GLU A N 1
ATOM 835 C CA . GLU A 1 107 ? -16.961 -19.900 7.219 1.00 46.16 107 GLU A CA 1
ATOM 836 C C . GLU A 1 107 ? -17.181 -19.058 5.963 1.00 46.16 107 GLU A C 1
ATOM 838 O O . GLU A 1 107 ? -17.768 -19.529 4.987 1.00 46.16 107 GLU A O 1
ATOM 843 N N . LYS A 1 108 ? -16.933 -17.745 6.068 1.00 59.31 108 LYS A N 1
ATOM 844 C CA . LYS A 1 108 ? -17.094 -16.835 4.932 1.00 59.31 108 LYS A CA 1
ATOM 845 C C . LYS A 1 108 ? -16.216 -17.420 3.837 1.00 59.31 108 LYS A C 1
ATOM 847 O O . LYS A 1 108 ? -15.008 -17.478 4.025 1.00 59.31 108 LYS A O 1
ATOM 852 N N . ASP A 1 109 ? -16.825 -17.900 2.761 1.00 69.31 109 ASP A N 1
ATOM 853 C CA . ASP A 1 109 ? -16.102 -18.501 1.649 1.00 69.31 109 ASP A CA 1
ATOM 854 C C . ASP A 1 109 ? -15.095 -17.472 1.111 1.00 69.31 109 ASP A C 1
ATOM 856 O O . ASP A 1 109 ? -15.466 -16.470 0.501 1.00 69.31 109 ASP A O 1
ATOM 860 N N . GLN A 1 110 ? -13.818 -17.672 1.437 1.00 77.56 110 GLN A N 1
ATOM 861 C CA . GLN A 1 110 ? -12.705 -16.813 1.033 1.00 77.56 110 GLN A CA 1
ATOM 862 C C . GLN A 1 110 ? -12.087 -17.283 -0.293 1.00 77.56 110 GLN A C 1
ATOM 864 O O . GLN A 1 110 ? -11.063 -16.750 -0.715 1.00 77.56 110 GLN A O 1
ATOM 869 N N . SER A 1 111 ? -12.709 -18.244 -0.992 1.00 78.31 111 SER A N 1
ATOM 870 C CA . SER A 1 111 ? -12.203 -18.797 -2.257 1.00 78.31 111 SER A CA 1
ATOM 871 C C . SER A 1 111 ? -12.093 -17.773 -3.394 1.00 78.31 111 SER A C 1
ATOM 873 O O . SER A 1 111 ? -11.422 -18.032 -4.393 1.00 78.31 111 SER A O 1
ATOM 875 N N . TRP A 1 112 ? -12.726 -16.605 -3.262 1.00 83.50 112 TRP A N 1
ATOM 876 C CA . TRP A 1 112 ? -12.617 -15.499 -4.213 1.00 83.50 112 TRP A CA 1
ATOM 877 C C . TRP A 1 112 ? -11.304 -14.714 -4.079 1.00 83.50 112 TRP A C 1
ATOM 879 O O . TRP A 1 112 ? -10.838 -14.158 -5.073 1.00 83.50 112 TRP A O 1
ATOM 889 N N . ILE A 1 113 ? -10.681 -14.688 -2.892 1.00 84.12 113 ILE A N 1
ATOM 890 C CA . ILE A 1 113 ? -9.456 -13.916 -2.630 1.00 84.12 113 ILE A CA 1
ATOM 891 C C . ILE A 1 113 ? -8.346 -14.290 -3.621 1.00 84.12 113 ILE A C 1
ATOM 893 O O . ILE A 1 113 ? -7.886 -13.395 -4.325 1.00 84.12 113 ILE A O 1
ATOM 897 N N . PRO A 1 114 ? -7.957 -15.570 -3.790 1.00 83.56 114 PRO A N 1
ATOM 898 C CA . PRO A 1 114 ? -6.929 -15.940 -4.766 1.00 83.56 114 PRO A CA 1
ATOM 899 C C . PRO A 1 114 ? -7.352 -15.738 -6.233 1.00 83.56 114 PRO A C 1
ATOM 901 O O . PRO A 1 114 ? -6.494 -15.733 -7.111 1.00 83.56 114 PRO A O 1
ATOM 904 N N . LYS A 1 115 ? -8.650 -15.567 -6.528 1.00 81.38 115 LYS A N 1
ATOM 905 C CA . LYS A 1 115 ? -9.149 -15.330 -7.897 1.00 81.38 115 LYS A CA 1
ATOM 906 C C . LYS A 1 115 ? -8.996 -13.870 -8.329 1.00 81.38 115 LYS A C 1
ATOM 908 O O . LYS A 1 115 ? -8.832 -13.606 -9.515 1.00 81.38 115 LYS A O 1
ATOM 913 N N . ILE A 1 116 ? -9.066 -12.939 -7.377 1.00 80.25 116 ILE A N 1
ATOM 914 C CA . ILE A 1 116 ? -9.036 -11.489 -7.631 1.00 80.25 116 ILE A CA 1
ATOM 915 C C . ILE A 1 116 ? -7.692 -10.887 -7.212 1.00 80.25 116 ILE A C 1
ATOM 917 O O . ILE A 1 116 ? -7.127 -10.046 -7.909 1.00 80.25 116 ILE A O 1
ATOM 921 N N . ILE A 1 117 ? -7.169 -11.321 -6.067 1.00 87.12 117 ILE A N 1
ATOM 922 C CA . ILE A 1 117 ? -5.963 -10.778 -5.464 1.00 87.12 117 ILE A CA 1
ATOM 923 C C . ILE A 1 117 ? -4.752 -11.592 -5.890 1.00 87.12 117 ILE A C 1
ATOM 925 O O . ILE A 1 117 ? -4.668 -12.807 -5.691 1.00 87.12 117 ILE A O 1
ATOM 929 N N . LYS A 1 118 ? -3.760 -10.879 -6.408 1.00 88.19 118 LYS A N 1
ATOM 930 C CA . LYS A 1 118 ? -2.474 -11.449 -6.779 1.00 88.19 118 LYS A CA 1
ATOM 931 C C . LYS A 1 118 ? -1.400 -11.078 -5.769 1.00 88.19 118 LYS A C 1
ATOM 933 O O . LYS A 1 118 ? -1.499 -10.075 -5.066 1.00 88.19 118 LYS A O 1
ATOM 938 N N . LYS A 1 119 ? -0.335 -11.868 -5.755 1.00 90.50 119 LYS A N 1
ATOM 939 C CA . LYS A 1 119 ? 0.961 -11.560 -5.157 1.00 90.50 119 LYS A CA 1
ATOM 940 C C . LYS A 1 119 ? 2.008 -11.461 -6.258 1.00 90.50 119 LYS A C 1
ATOM 942 O O . LYS A 1 119 ? 1.864 -12.062 -7.319 1.00 90.50 119 LYS A O 1
ATOM 947 N N . ARG A 1 120 ? 3.100 -10.768 -5.962 1.00 87.62 120 ARG A N 1
ATOM 948 C CA . ARG A 1 120 ? 4.278 -10.707 -6.825 1.00 87.62 120 ARG A CA 1
ATOM 949 C C . ARG A 1 120 ? 5.430 -11.486 -6.201 1.00 87.62 120 ARG A C 1
ATOM 951 O O . ARG A 1 120 ? 5.632 -11.426 -4.981 1.00 87.62 120 ARG A O 1
ATOM 958 N N . VAL A 1 121 ? 6.135 -12.260 -7.021 1.00 85.81 121 VAL A N 1
ATOM 959 C CA . VAL A 1 121 ? 7.255 -13.117 -6.611 1.00 85.81 121 VAL A CA 1
ATOM 960 C C . VAL A 1 121 ? 8.428 -12.865 -7.547 1.00 85.81 121 VAL A C 1
ATOM 962 O O . VAL A 1 121 ? 8.255 -12.893 -8.761 1.00 85.81 121 VAL A O 1
ATOM 965 N N . CYS A 1 122 ? 9.608 -12.593 -6.987 1.00 84.81 122 CYS A N 1
ATOM 966 C CA . CYS A 1 122 ? 10.837 -12.458 -7.765 1.00 84.81 122 CYS A CA 1
ATOM 967 C C . CYS A 1 122 ? 11.170 -13.801 -8.419 1.00 84.81 122 CYS A C 1
ATOM 969 O O . CYS A 1 122 ? 11.354 -14.790 -7.716 1.00 84.81 122 CYS A O 1
ATOM 971 N N . THR A 1 123 ? 11.228 -13.828 -9.746 1.00 81.94 123 THR A N 1
ATOM 972 C CA . THR A 1 123 ? 11.467 -15.044 -10.539 1.00 81.94 123 THR A CA 1
ATOM 973 C C . THR A 1 123 ? 12.818 -15.013 -11.237 1.00 81.94 123 THR A C 1
ATOM 975 O O . THR A 1 123 ? 13.366 -16.064 -11.545 1.00 81.94 123 THR A O 1
ATOM 978 N N . THR A 1 124 ? 13.392 -13.825 -11.440 1.00 79.31 124 THR A N 1
ATOM 979 C CA . THR A 1 124 ? 14.687 -13.661 -12.105 1.00 79.31 124 THR A CA 1
ATOM 980 C C . THR A 1 124 ? 15.746 -13.265 -11.089 1.00 79.31 124 THR A C 1
ATOM 982 O O . THR A 1 124 ? 15.604 -12.264 -10.386 1.00 79.31 124 THR A O 1
ATOM 985 N N . PHE A 1 125 ? 16.819 -14.050 -11.006 1.00 78.31 125 PHE A N 1
ATOM 986 C CA . PHE A 1 125 ? 17.939 -13.738 -10.127 1.00 78.31 125 PHE A CA 1
ATOM 987 C C . PHE A 1 125 ? 18.780 -12.605 -10.725 1.00 78.31 125 PHE A C 1
ATOM 989 O O . PHE A 1 125 ? 19.399 -12.779 -11.773 1.00 78.31 125 PHE A O 1
ATOM 996 N N . VAL A 1 126 ? 18.831 -11.464 -10.037 1.00 80.06 126 VAL A N 1
ATOM 997 C CA . VAL A 1 126 ? 19.712 -10.336 -10.370 1.00 80.06 126 VAL A CA 1
ATOM 998 C C . VAL A 1 126 ? 20.668 -10.142 -9.205 1.00 80.06 126 VAL A C 1
ATOM 1000 O O . VAL A 1 126 ? 20.232 -9.794 -8.107 1.00 80.06 126 VAL A O 1
ATOM 1003 N N . GLU A 1 127 ? 21.952 -10.410 -9.423 1.00 78.00 127 GLU A N 1
ATOM 1004 C CA . GLU A 1 127 ? 22.954 -10.406 -8.358 1.00 78.00 127 GLU A CA 1
ATOM 1005 C C . GLU A 1 127 ? 23.155 -9.010 -7.771 1.00 78.00 127 GLU A C 1
ATOM 1007 O O . GLU A 1 127 ? 23.454 -8.055 -8.490 1.00 78.00 127 GLU A O 1
ATOM 1012 N N . ASN A 1 128 ? 23.033 -8.898 -6.447 1.00 73.25 128 ASN A N 1
ATOM 1013 C CA . ASN A 1 128 ? 23.307 -7.654 -5.753 1.00 73.25 128 ASN A CA 1
ATOM 1014 C C . ASN A 1 128 ? 24.817 -7.459 -5.570 1.00 73.25 128 ASN A C 1
ATOM 1016 O O . ASN A 1 128 ? 25.420 -7.896 -4.587 1.00 73.25 128 ASN A O 1
ATOM 1020 N N . THR A 1 129 ? 25.418 -6.751 -6.522 1.00 68.56 129 THR A N 1
ATOM 1021 C CA . THR A 1 129 ? 26.850 -6.414 -6.514 1.00 68.56 129 THR A CA 1
ATOM 1022 C C . THR A 1 129 ? 27.249 -5.451 -5.390 1.00 68.56 129 THR A C 1
ATOM 1024 O O . THR A 1 129 ? 28.431 -5.329 -5.086 1.00 68.56 129 THR A O 1
ATOM 1027 N N . LEU A 1 130 ? 26.288 -4.790 -4.728 1.00 66.00 130 LEU A N 1
ATOM 1028 C CA . LEU A 1 130 ? 26.567 -3.843 -3.641 1.00 66.00 130 LEU A CA 1
ATOM 1029 C C . LEU A 1 130 ? 26.871 -4.533 -2.306 1.00 66.00 130 LEU A C 1
ATOM 1031 O O . LEU A 1 130 ? 27.537 -3.941 -1.459 1.00 66.00 130 LEU A O 1
ATOM 1035 N N . SER A 1 131 ? 26.376 -5.755 -2.089 1.00 61.34 131 SER A N 1
ATOM 1036 C CA . SER A 1 131 ? 26.482 -6.439 -0.794 1.00 61.34 131 SER A CA 1
ATOM 1037 C C . SER A 1 131 ? 27.495 -7.585 -0.760 1.00 61.34 131 SER A C 1
ATOM 1039 O O . SER A 1 131 ? 27.715 -8.131 0.319 1.00 61.34 131 SER A O 1
ATOM 1041 N N . ASN A 1 132 ? 28.101 -7.971 -1.897 1.00 60.62 132 ASN A N 1
ATOM 1042 C CA . ASN A 1 132 ? 29.007 -9.132 -2.031 1.00 60.62 132 ASN A CA 1
ATOM 1043 C C . ASN A 1 132 ? 28.476 -10.424 -1.370 1.00 60.62 132 ASN A C 1
ATOM 1045 O O . ASN A 1 132 ? 29.240 -11.306 -0.985 1.00 60.62 132 ASN A O 1
ATOM 1049 N N . SER A 1 133 ? 27.156 -10.536 -1.211 1.00 65.69 133 SER A N 1
ATOM 1050 C CA . SER A 1 133 ? 26.518 -11.580 -0.406 1.00 65.69 133 SER A CA 1
ATOM 1051 C C . SER A 1 133 ? 26.055 -12.780 -1.233 1.00 65.69 133 SER A C 1
ATOM 1053 O O . SER A 1 133 ? 25.508 -13.723 -0.669 1.00 65.69 133 SER A O 1
ATOM 1055 N N . GLY A 1 134 ? 26.221 -12.743 -2.562 1.00 74.94 134 GLY A N 1
ATOM 1056 C CA . GLY A 1 134 ? 25.673 -13.757 -3.472 1.00 74.94 134 GLY A CA 1
ATOM 1057 C C . GLY A 1 134 ? 24.138 -13.815 -3.470 1.00 74.94 134 GLY A C 1
ATOM 1058 O O . GLY A 1 134 ? 23.553 -14.811 -3.893 1.00 74.94 134 GLY A O 1
ATOM 1059 N N . LEU A 1 135 ? 23.477 -12.766 -2.966 1.00 83.44 135 LEU A N 1
ATOM 1060 C CA . LEU A 1 135 ? 22.020 -12.658 -2.899 1.00 83.44 135 LEU A CA 1
ATOM 1061 C C . LEU A 1 135 ? 21.477 -11.875 -4.093 1.00 83.44 135 LEU A C 1
ATOM 1063 O O . LEU A 1 135 ? 22.138 -10.990 -4.638 1.00 83.44 135 LEU A O 1
ATOM 1067 N N . CYS A 1 136 ? 20.235 -12.174 -4.461 1.00 83.31 136 CYS A N 1
ATOM 1068 C CA . CYS A 1 136 ? 19.488 -11.363 -5.409 1.00 83.31 136 CYS A CA 1
ATOM 1069 C C . CYS A 1 136 ? 19.187 -9.982 -4.803 1.00 83.31 136 CYS A C 1
ATOM 1071 O O . CYS A 1 136 ? 19.097 -9.837 -3.582 1.00 83.31 136 CYS A O 1
ATOM 1073 N N . HIS A 1 137 ? 18.929 -8.974 -5.634 1.00 80.75 137 HIS A N 1
ATOM 1074 C CA . HIS A 1 137 ? 18.394 -7.680 -5.188 1.00 80.75 137 HIS A CA 1
ATOM 1075 C C . HIS A 1 137 ? 17.069 -7.785 -4.412 1.00 80.75 137 HIS A C 1
ATOM 1077 O O . HIS A 1 137 ? 16.760 -6.900 -3.619 1.00 80.75 137 HIS A O 1
ATOM 1083 N N . CYS A 1 138 ? 16.305 -8.869 -4.581 1.00 79.88 138 CYS A N 1
ATOM 1084 C CA . CYS A 1 138 ? 15.120 -9.149 -3.764 1.00 79.88 138 CYS A CA 1
ATOM 1085 C C . CYS A 1 138 ? 15.447 -9.709 -2.361 1.00 79.88 138 CYS A C 1
ATOM 1087 O O . CYS A 1 138 ? 14.537 -9.935 -1.567 1.00 79.88 138 CYS A O 1
ATOM 1089 N N . GLY A 1 139 ? 16.724 -9.981 -2.067 1.00 82.62 139 GLY A N 1
ATOM 1090 C CA . GLY A 1 139 ? 17.211 -10.606 -0.833 1.00 82.62 139 GLY A CA 1
ATOM 1091 C C . GLY A 1 139 ? 17.195 -12.141 -0.836 1.00 82.62 139 GLY A C 1
ATOM 1092 O O . GLY A 1 139 ? 17.726 -12.753 0.087 1.00 82.62 139 GLY A O 1
ATOM 1093 N N . GLY A 1 140 ? 16.614 -12.777 -1.858 1.00 81.88 140 GLY A N 1
ATOM 1094 C CA . GLY A 1 140 ? 16.549 -14.235 -1.983 1.00 81.88 140 GLY A CA 1
ATOM 1095 C C . GLY A 1 140 ? 17.847 -14.867 -2.498 1.00 81.88 140 GLY A C 1
ATOM 1096 O O . GLY A 1 140 ? 18.576 -14.268 -3.293 1.00 81.88 140 GLY A O 1
ATOM 1097 N N . VAL A 1 141 ? 18.107 -16.109 -2.083 1.00 83.44 141 VAL A N 1
ATOM 1098 C CA . VAL A 1 141 ? 19.181 -16.944 -2.646 1.00 83.44 141 VAL A CA 1
ATOM 1099 C C . VAL A 1 141 ? 18.839 -17.407 -4.067 1.00 83.44 141 VAL A C 1
ATOM 1101 O O . VAL A 1 141 ? 17.672 -17.427 -4.466 1.00 83.44 141 VAL A O 1
ATOM 1104 N N . ARG A 1 142 ? 19.853 -17.802 -4.843 1.00 79.56 142 ARG A N 1
ATOM 1105 C CA . ARG A 1 142 ? 19.686 -18.232 -6.244 1.00 79.56 142 ARG A CA 1
ATOM 1106 C C . ARG A 1 142 ? 18.707 -19.399 -6.406 1.00 79.56 142 ARG A C 1
ATOM 1108 O O . ARG A 1 142 ? 17.914 -19.386 -7.334 1.00 79.56 142 ARG A O 1
ATOM 1115 N N . GLU A 1 143 ? 18.709 -20.337 -5.465 1.00 78.12 143 GLU A N 1
ATOM 1116 C CA . GLU A 1 143 ? 17.854 -21.537 -5.457 1.00 78.12 143 GLU A CA 1
ATOM 1117 C C . GLU A 1 143 ? 16.351 -21.237 -5.330 1.00 78.12 143 GLU A C 1
ATOM 1119 O O . GLU A 1 143 ? 15.529 -22.067 -5.700 1.00 78.12 143 GLU A O 1
ATOM 1124 N N . LEU A 1 144 ? 15.981 -20.054 -4.824 1.00 75.38 144 LEU A N 1
ATOM 1125 C CA . LEU A 1 144 ? 14.582 -19.623 -4.682 1.00 75.38 144 LEU A CA 1
ATOM 1126 C C . LEU A 1 144 ? 13.987 -19.043 -5.975 1.00 75.38 144 LEU A C 1
ATOM 1128 O O . LEU A 1 144 ? 12.823 -18.650 -5.980 1.00 75.38 144 LEU A O 1
ATOM 1132 N N . HIS A 1 145 ? 14.782 -18.936 -7.039 1.00 76.12 145 HIS A N 1
ATOM 1133 C CA . HIS A 1 145 ? 14.350 -18.416 -8.330 1.00 76.12 145 HIS A CA 1
ATOM 1134 C C . HIS A 1 145 ? 14.168 -19.594 -9.291 1.00 76.12 145 HIS A C 1
ATOM 1136 O O . HIS A 1 145 ? 15.079 -20.411 -9.441 1.00 76.12 145 HIS A O 1
ATOM 1142 N N . ASP A 1 146 ? 12.999 -19.691 -9.931 1.00 58.59 146 ASP A N 1
ATOM 1143 C CA . ASP A 1 146 ? 12.711 -20.767 -10.880 1.00 58.59 146 ASP A CA 1
ATOM 1144 C C . ASP A 1 146 ? 13.762 -20.801 -12.002 1.00 58.59 146 ASP A C 1
ATOM 1146 O O . ASP A 1 146 ? 14.148 -19.777 -12.575 1.00 58.59 146 ASP A O 1
ATOM 1150 N N . SER A 1 147 ? 14.210 -22.011 -12.342 1.00 49.16 147 SER A N 1
ATOM 1151 C CA . SER A 1 147 ? 15.336 -22.314 -13.242 1.00 49.16 147 SER A CA 1
ATOM 1152 C C . SER A 1 147 ? 15.197 -21.743 -14.662 1.00 49.16 147 SER A C 1
ATOM 1154 O O . SER A 1 147 ? 16.149 -21.778 -15.442 1.00 49.16 147 SER A O 1
ATOM 1156 N N . VAL A 1 148 ? 14.036 -21.183 -15.012 1.00 46.91 148 VAL A N 1
ATOM 1157 C CA . VAL A 1 148 ? 13.781 -20.533 -16.306 1.00 46.91 148 VAL A CA 1
ATOM 1158 C C . VAL A 1 148 ? 14.728 -19.344 -16.530 1.00 46.91 148 VAL A C 1
ATOM 1160 O O . VAL A 1 148 ? 15.093 -19.068 -17.666 1.00 46.91 148 VAL A O 1
ATOM 1163 N N . ALA A 1 149 ? 15.225 -18.698 -15.468 1.00 43.31 149 ALA A N 1
ATOM 1164 C CA . ALA A 1 149 ? 16.220 -17.626 -15.585 1.00 43.31 149 ALA A CA 1
ATOM 1165 C C . ALA A 1 149 ? 17.664 -18.115 -15.839 1.00 43.31 149 ALA A C 1
ATOM 1167 O O . ALA A 1 149 ? 18.542 -17.299 -16.109 1.00 43.31 149 ALA A O 1
ATOM 1168 N N . THR A 1 150 ? 17.930 -19.425 -15.752 1.00 42.47 150 THR A N 1
ATOM 1169 C CA . THR A 1 150 ? 19.254 -20.006 -16.058 1.00 42.47 150 THR A CA 1
ATOM 1170 C C . THR A 1 150 ? 19.369 -20.560 -17.479 1.00 42.47 150 THR A C 1
ATOM 1172 O O . THR A 1 150 ? 20.451 -20.982 -17.872 1.00 42.47 150 THR A O 1
ATOM 1175 N N . GLY A 1 151 ? 18.280 -20.538 -18.256 1.00 39.56 151 GLY A N 1
ATOM 1176 C CA . GLY A 1 151 ? 18.255 -21.016 -19.636 1.00 39.56 151 GLY A CA 1
ATOM 1177 C C . GLY A 1 151 ? 18.728 -19.961 -20.636 1.00 39.56 151 GLY A C 1
ATOM 1178 O O . GLY A 1 151 ? 17.929 -19.170 -21.124 1.00 39.56 151 GLY A O 1
ATOM 1179 N N . ASP A 1 152 ? 20.024 -19.972 -20.936 1.00 40.38 152 ASP A N 1
ATOM 1180 C CA . ASP A 1 152 ? 20.604 -19.759 -22.271 1.00 40.38 152 ASP A CA 1
ATOM 1181 C C . 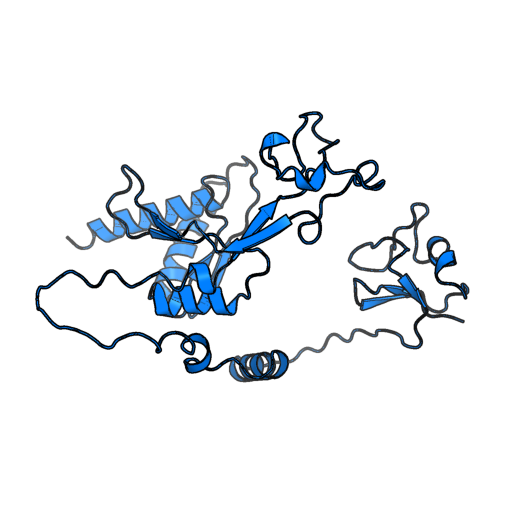ASP A 1 152 ? 19.949 -18.718 -23.202 1.00 40.38 152 ASP A C 1
ATOM 1183 O O . ASP A 1 152 ? 19.619 -19.003 -24.354 1.00 40.38 152 ASP A O 1
ATOM 1187 N N . PHE A 1 153 ? 19.865 -17.460 -22.770 1.00 35.16 153 PHE A N 1
ATOM 1188 C CA . PHE A 1 153 ? 19.836 -16.337 -23.706 1.00 35.16 153 PHE A CA 1
ATOM 1189 C C . PHE A 1 153 ? 20.864 -15.299 -23.264 1.00 35.16 153 PHE A C 1
ATOM 1191 O O . PHE A 1 153 ? 20.928 -14.925 -22.096 1.00 35.16 153 PHE A O 1
ATOM 1198 N N . PHE A 1 154 ? 21.673 -14.851 -24.220 1.00 38.38 154 PHE A N 1
ATOM 1199 C CA . PHE A 1 154 ? 22.831 -13.945 -24.163 1.00 38.38 154 PHE A CA 1
ATOM 1200 C C . PHE A 1 154 ? 22.699 -12.616 -23.355 1.00 38.38 154 PHE A C 1
ATOM 1202 O O . PHE A 1 154 ? 23.573 -11.762 -23.465 1.00 38.38 154 PHE A O 1
ATOM 1209 N N . GLY A 1 155 ? 21.653 -12.404 -22.544 1.00 40.19 155 GLY A N 1
ATOM 1210 C CA . GLY A 1 155 ? 21.364 -11.171 -21.793 1.00 40.19 155 GLY A CA 1
ATOM 1211 C C . GLY A 1 155 ? 21.517 -11.232 -20.263 1.00 40.19 155 GLY A C 1
ATOM 1212 O O . GLY A 1 155 ? 21.455 -10.189 -19.619 1.00 40.19 155 GLY A O 1
ATOM 1213 N N . ALA A 1 156 ? 21.751 -12.403 -19.655 1.00 42.28 156 ALA A N 1
ATOM 1214 C CA . ALA A 1 156 ? 21.881 -12.524 -18.190 1.00 42.28 156 ALA A CA 1
ATOM 1215 C C . ALA A 1 156 ? 23.199 -11.951 -17.618 1.00 42.28 156 ALA A C 1
ATOM 1217 O O . ALA A 1 156 ? 23.333 -11.792 -16.408 1.00 42.28 156 ALA A O 1
ATOM 1218 N N . ALA A 1 157 ? 24.171 -11.615 -18.473 1.00 41.12 157 ALA A N 1
ATOM 1219 C CA . ALA A 1 157 ? 25.500 -11.158 -18.060 1.00 41.12 157 ALA A CA 1
ATOM 1220 C C . ALA A 1 157 ? 25.634 -9.629 -17.885 1.00 41.12 157 ALA A C 1
ATOM 1222 O O . ALA A 1 157 ? 26.737 -9.146 -17.644 1.00 41.12 157 ALA A O 1
ATOM 1223 N N . SER A 1 158 ? 24.555 -8.844 -18.004 1.00 45.59 158 SER A N 1
ATOM 1224 C CA . SER A 1 158 ? 24.665 -7.373 -17.960 1.00 45.59 158 SER A CA 1
ATOM 1225 C C . SER A 1 158 ? 23.529 -6.634 -17.253 1.00 45.59 158 SER A C 1
ATOM 1227 O O . SER A 1 158 ? 23.448 -5.411 -17.365 1.00 45.59 158 SER A O 1
ATOM 1229 N N . VAL A 1 159 ? 22.643 -7.324 -16.529 1.00 53.56 159 VAL A N 1
ATOM 1230 C CA . VAL A 1 159 ? 21.586 -6.647 -15.764 1.00 53.56 159 VAL A CA 1
ATOM 1231 C C . VAL A 1 159 ? 22.090 -6.371 -14.349 1.00 53.56 159 VAL A C 1
ATOM 1233 O O . VAL A 1 159 ? 22.113 -7.256 -13.503 1.00 53.56 159 VAL A O 1
ATOM 1236 N N . THR A 1 160 ? 22.525 -5.136 -14.098 1.00 61.81 160 THR A N 1
ATOM 1237 C CA . THR A 1 160 ? 22.983 -4.668 -12.774 1.00 61.81 160 THR A CA 1
ATOM 1238 C C . THR A 1 160 ? 21.875 -4.013 -11.950 1.00 61.81 160 THR A C 1
ATOM 1240 O O . THR A 1 160 ? 22.102 -3.649 -10.798 1.00 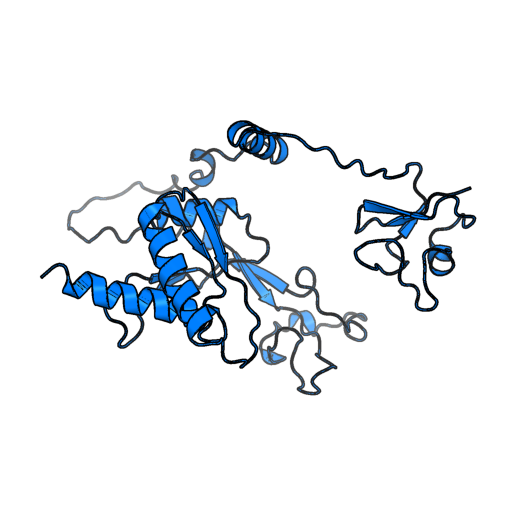61.81 160 THR A O 1
ATOM 1243 N N . GLN A 1 161 ? 20.683 -3.835 -12.529 1.00 69.81 161 GLN A N 1
ATOM 1244 C CA . GLN A 1 161 ? 19.561 -3.167 -11.882 1.00 69.81 161 GLN A CA 1
ATOM 1245 C C . GLN A 1 161 ? 18.319 -4.054 -11.901 1.00 69.81 161 GLN A C 1
ATOM 1247 O O . GLN A 1 161 ? 17.792 -4.397 -12.958 1.00 69.81 161 GLN A O 1
ATOM 1252 N N . TRP A 1 162 ? 17.838 -4.392 -10.707 1.00 74.38 162 TRP A N 1
ATOM 1253 C CA . TRP A 1 162 ? 16.579 -5.100 -10.534 1.00 74.38 162 TRP A CA 1
ATOM 1254 C C . TRP A 1 162 ? 15.389 -4.164 -10.746 1.00 74.38 162 TRP A C 1
ATOM 1256 O O . TRP A 1 162 ? 15.368 -3.027 -10.275 1.00 74.38 162 TRP A O 1
ATOM 1266 N N . ASP A 1 163 ? 14.386 -4.688 -11.434 1.00 75.31 163 ASP A N 1
ATOM 1267 C CA . ASP A 1 163 ? 13.129 -4.025 -11.769 1.00 75.31 163 ASP A CA 1
ATOM 1268 C C . ASP A 1 163 ? 11.964 -4.977 -11.484 1.00 75.31 163 ASP A C 1
ATOM 1270 O O . ASP A 1 163 ? 11.990 -6.137 -11.907 1.00 75.31 163 ASP A O 1
ATOM 1274 N N . SER A 1 164 ? 10.947 -4.495 -10.768 1.00 76.62 164 SER A N 1
ATOM 1275 C CA . SER A 1 164 ? 9.833 -5.327 -10.312 1.00 76.62 164 SER A CA 1
ATOM 1276 C C . SER A 1 164 ? 8.900 -5.769 -11.437 1.00 76.62 164 SER A C 1
ATOM 1278 O O . SER A 1 164 ? 8.177 -6.741 -11.255 1.00 76.62 164 SER A O 1
ATOM 1280 N N . GLN A 1 165 ? 8.858 -5.099 -12.583 1.00 76.50 165 GLN A N 1
ATOM 1281 C CA . GLN A 1 165 ? 8.023 -5.519 -13.711 1.00 76.50 165 GLN A CA 1
ATOM 1282 C C . GLN A 1 165 ? 8.734 -6.558 -14.578 1.00 76.50 165 GLN A C 1
ATOM 1284 O O . GLN A 1 165 ? 8.084 -7.452 -15.108 1.00 76.50 165 GLN A O 1
ATOM 1289 N N . GLN A 1 166 ? 10.059 -6.467 -14.694 1.00 77.19 166 GLN A N 1
ATOM 1290 C CA . GLN A 1 166 ? 10.862 -7.358 -15.538 1.00 77.19 166 GLN A CA 1
ATOM 1291 C C . GLN A 1 166 ? 11.334 -8.631 -14.820 1.00 77.19 166 GLN A C 1
ATOM 1293 O O . GLN A 1 166 ? 11.479 -9.680 -15.442 1.00 77.19 166 GLN A O 1
ATOM 1298 N N . HIS A 1 167 ? 11.594 -8.558 -13.512 1.00 80.06 167 HIS A N 1
ATOM 1299 C CA . HIS A 1 167 ? 12.274 -9.631 -12.769 1.00 80.06 167 HIS A CA 1
ATOM 1300 C C . HIS A 1 167 ? 11.361 -10.382 -11.800 1.00 80.06 167 HIS A C 1
ATOM 1302 O O . HIS A 1 167 ? 11.824 -11.180 -10.978 1.00 80.06 167 HIS A O 1
ATOM 1308 N N . SER A 1 168 ? 10.060 -10.119 -11.858 1.00 84.69 168 SER A N 1
ATOM 1309 C CA . SER A 1 168 ? 9.093 -10.767 -10.989 1.00 84.69 168 SER A CA 1
ATOM 1310 C C . SER A 1 168 ? 7.798 -11.060 -11.730 1.00 84.69 168 SER A C 1
ATOM 1312 O O . SER A 1 168 ? 7.442 -10.367 -12.679 1.00 84.69 168 SER A O 1
ATOM 1314 N N . SER A 1 169 ? 7.104 -12.102 -11.285 1.00 82.31 169 SER A N 1
ATOM 1315 C CA . SER A 1 169 ? 5.867 -12.576 -11.897 1.00 82.31 169 SER A CA 1
ATOM 1316 C C . SER A 1 169 ? 4.714 -12.509 -10.902 1.00 82.31 169 SER A C 1
ATOM 1318 O O . SER A 1 169 ? 4.903 -12.614 -9.682 1.00 82.31 169 SER A O 1
ATOM 1320 N N . GLU A 1 170 ? 3.504 -12.307 -11.421 1.00 85.56 170 GLU A N 1
ATOM 1321 C CA . GLU A 1 170 ? 2.290 -12.301 -10.611 1.00 85.56 170 GLU A CA 1
ATOM 1322 C C . GLU A 1 170 ? 1.658 -13.686 -10.529 1.00 85.56 170 GLU A C 1
ATOM 1324 O O . GLU A 1 170 ? 1.467 -14.360 -11.538 1.00 85.56 170 GLU A O 1
ATOM 1329 N N . TYR A 1 171 ? 1.251 -14.064 -9.323 1.00 83.19 171 TYR A N 1
ATOM 1330 C CA . TYR A 1 171 ? 0.559 -15.316 -9.039 1.00 83.19 171 TYR A CA 1
ATOM 1331 C C . TYR A 1 171 ? -0.658 -15.045 -8.151 1.00 83.19 171 TYR A C 1
ATOM 1333 O O . TYR A 1 171 ? -0.671 -14.031 -7.448 1.00 83.19 171 TYR A O 1
ATOM 1341 N N . PRO A 1 172 ? -1.664 -15.933 -8.121 1.00 86.06 172 PRO A N 1
ATOM 1342 C CA . PRO A 1 172 ? -2.709 -15.905 -7.100 1.00 86.06 172 PRO A CA 1
ATOM 1343 C C . PRO A 1 172 ? -2.121 -15.770 -5.692 1.00 86.06 172 PRO A C 1
ATOM 1345 O O . PRO A 1 172 ? -1.107 -16.403 -5.374 1.00 86.06 172 PRO A O 1
ATOM 1348 N N . THR A 1 173 ? -2.721 -14.924 -4.851 1.00 90.69 173 THR A N 1
ATOM 1349 C CA . THR A 1 173 ? -2.260 -14.797 -3.465 1.00 90.69 173 THR A CA 1
ATOM 1350 C C . THR A 1 173 ? -2.561 -16.072 -2.679 1.00 90.69 173 THR A C 1
ATOM 1352 O O . THR A 1 173 ? -3.649 -16.633 -2.762 1.00 90.69 173 THR A O 1
ATOM 1355 N N . ASP A 1 174 ? -1.586 -16.528 -1.905 1.00 90.25 174 ASP A N 1
ATOM 1356 C CA . ASP A 1 174 ? -1.658 -17.715 -1.047 1.00 90.25 174 ASP A CA 1
ATOM 1357 C C . ASP A 1 174 ? -1.489 -17.371 0.439 1.00 90.25 174 ASP A C 1
ATOM 1359 O O . ASP A 1 174 ? -1.461 -18.257 1.287 1.00 90.25 174 ASP A O 1
ATOM 1363 N N . ALA A 1 175 ? -1.365 -16.082 0.761 1.00 92.12 175 ALA A N 1
ATOM 1364 C CA . ALA A 1 175 ? -1.137 -15.596 2.112 1.00 92.12 175 ALA A CA 1
ATOM 1365 C C . ALA A 1 175 ? -2.234 -14.598 2.493 1.00 92.12 175 ALA A C 1
ATOM 1367 O O . ALA A 1 175 ? -2.141 -13.401 2.207 1.00 92.12 175 ALA A O 1
ATOM 1368 N N . PHE A 1 176 ? -3.279 -15.111 3.136 1.00 93.12 176 PHE A N 1
ATOM 1369 C CA . PHE A 1 176 ? -4.408 -14.341 3.642 1.00 93.12 176 PHE A CA 1
ATOM 1370 C C . PHE A 1 176 ? -5.079 -15.065 4.811 1.00 93.12 176 PHE A C 1
ATOM 1372 O O . PHE A 1 176 ? -4.937 -16.278 4.958 1.00 93.12 176 PHE A O 1
ATOM 1379 N N . GLY A 1 177 ? -5.825 -14.325 5.629 1.00 90.25 177 GLY A N 1
ATOM 1380 C CA . GLY A 1 177 ? -6.645 -14.903 6.690 1.00 90.25 177 GLY A CA 1
ATOM 1381 C C . GLY A 1 177 ? -6.651 -14.062 7.957 1.00 90.25 177 GLY A C 1
ATOM 1382 O O . GLY A 1 177 ? -6.541 -12.836 7.915 1.00 90.25 177 GLY A O 1
ATOM 1383 N N . GLU A 1 178 ? -6.800 -14.735 9.092 1.00 89.56 178 GLU A N 1
ATOM 1384 C CA . GLU A 1 178 ? -6.704 -14.141 10.423 1.00 89.56 178 GLU A CA 1
ATOM 1385 C C . GLU A 1 178 ? -5.406 -14.579 11.103 1.00 89.56 178 GLU A C 1
ATOM 1387 O O . GLU A 1 178 ? -4.982 -15.728 10.997 1.00 89.56 178 GLU A O 1
ATOM 1392 N N . LEU A 1 179 ? -4.778 -13.642 11.802 1.00 86.88 179 LEU A N 1
ATOM 1393 C CA . LEU A 1 179 ? -3.558 -13.831 12.563 1.00 86.88 179 LEU A CA 1
ATOM 1394 C C . LEU A 1 179 ? -3.864 -13.669 14.053 1.00 86.88 179 LEU A C 1
ATOM 1396 O O . LEU A 1 179 ? -4.444 -12.666 14.475 1.00 86.88 179 LEU A O 1
ATOM 1400 N N . GLU A 1 180 ? -3.409 -14.627 14.855 1.00 85.62 180 GLU A N 1
ATOM 1401 C CA . GLU A 1 180 ? -3.404 -14.529 16.311 1.00 85.62 180 GLU A CA 1
ATOM 1402 C C . GLU A 1 180 ? -1.957 -14.520 16.808 1.00 85.62 180 GLU A C 1
ATOM 1404 O O . GLU A 1 180 ? -1.175 -15.433 16.543 1.00 85.62 180 GLU A O 1
ATOM 1409 N N . PHE A 1 181 ? -1.585 -13.469 17.536 1.00 82.50 181 PHE A N 1
ATOM 1410 C CA . PHE A 1 181 ? -0.258 -13.374 18.133 1.00 82.50 181 PHE A CA 1
ATOM 1411 C C . PHE A 1 181 ? -0.249 -14.062 19.498 1.00 82.50 181 PHE A C 1
ATOM 1413 O O . PHE A 1 181 ? -0.992 -13.674 20.407 1.00 82.50 181 PHE A O 1
ATOM 1420 N N . ALA A 1 182 ? 0.648 -15.035 19.670 1.00 80.12 182 ALA A N 1
ATOM 1421 C CA . ALA A 1 182 ? 0.862 -15.695 20.951 1.00 80.12 182 ALA A CA 1
ATOM 1422 C C . ALA A 1 182 ? 1.140 -14.659 22.060 1.00 80.12 182 ALA A C 1
ATOM 1424 O O . ALA A 1 182 ? 2.016 -13.803 21.932 1.00 80.12 182 ALA A O 1
ATOM 1425 N N . GLY A 1 183 ? 0.363 -14.711 23.145 1.00 73.81 183 GLY A N 1
ATOM 1426 C CA . GLY A 1 183 ? 0.513 -13.808 24.292 1.00 73.81 183 GLY A CA 1
ATOM 1427 C C . GLY A 1 183 ? -0.027 -12.380 24.106 1.00 73.81 183 GLY A C 1
ATOM 1428 O O . GLY A 1 183 ? 0.072 -11.582 25.036 1.00 73.81 183 GLY A O 1
ATOM 1429 N N . ALA A 1 184 ? -0.627 -12.034 22.959 1.00 67.94 184 ALA A N 1
ATOM 1430 C CA . ALA A 1 184 ? -1.214 -10.705 22.719 1.00 67.94 184 ALA A CA 1
ATOM 1431 C C . ALA A 1 184 ? -2.731 -10.617 23.012 1.00 67.94 184 ALA A C 1
ATOM 1433 O O . ALA A 1 184 ? -3.338 -9.552 22.840 1.00 67.94 184 ALA A O 1
ATOM 1434 N N . GLY A 1 185 ? -3.326 -11.723 23.474 1.00 63.84 185 GLY A N 1
ATOM 1435 C CA . GLY A 1 185 ? -4.768 -11.895 23.664 1.00 63.84 185 GLY A CA 1
ATOM 1436 C C . GLY A 1 185 ? -5.509 -12.211 22.359 1.00 63.84 185 GLY A C 1
ATOM 1437 O O . GLY A 1 185 ? -4.991 -11.974 21.269 1.00 63.84 185 GLY A O 1
ATOM 1438 N N . ARG A 1 186 ? -6.744 -12.720 22.471 1.00 60.06 186 ARG A N 1
ATOM 1439 C CA . ARG A 1 186 ? -7.601 -13.022 21.312 1.00 60.06 186 ARG A CA 1
ATOM 1440 C C . ARG A 1 186 ? -7.958 -11.735 20.575 1.00 60.06 186 ARG A C 1
ATOM 1442 O O . ARG A 1 186 ? -8.755 -10.934 21.064 1.00 60.06 186 ARG A O 1
ATOM 1449 N N . ARG A 1 187 ? -7.367 -11.533 19.400 1.00 69.81 187 ARG A N 1
ATOM 1450 C CA . ARG A 1 187 ? -7.706 -10.438 18.488 1.00 69.81 187 ARG A CA 1
ATOM 145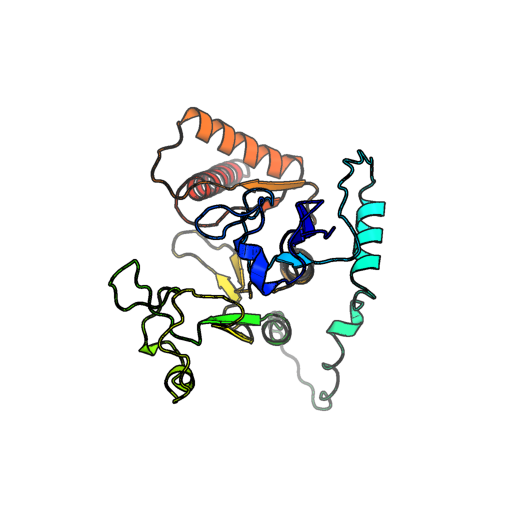1 C C . ARG A 1 187 ? -7.877 -11.004 17.093 1.00 69.81 187 ARG A C 1
ATOM 1453 O O . ARG A 1 187 ? -6.958 -11.624 16.578 1.00 69.81 187 ARG A O 1
ATOM 1460 N N . GLN A 1 188 ? -9.015 -10.718 16.477 1.00 71.75 188 GLN A N 1
ATOM 1461 C CA . GLN A 1 188 ? -9.179 -10.910 15.042 1.00 71.75 188 GLN A CA 1
ATOM 1462 C C . GLN A 1 188 ? -8.320 -9.853 14.350 1.00 71.75 188 GLN A C 1
ATOM 1464 O O . GLN A 1 188 ? -8.610 -8.660 14.425 1.00 71.75 188 GLN A O 1
ATOM 1469 N N . SER A 1 189 ? -7.189 -10.277 13.793 1.00 85.81 189 SER A N 1
ATOM 1470 C CA . SER A 1 189 ? -6.293 -9.419 13.019 1.00 85.81 189 SER A CA 1
ATOM 1471 C C . SER A 1 189 ? -6.208 -10.000 11.624 1.00 85.81 189 SER A C 1
ATOM 1473 O O . SER A 1 189 ? -5.602 -11.047 11.432 1.00 85.81 189 SER A O 1
ATOM 1475 N N . HIS A 1 190 ? -6.854 -9.362 10.657 1.00 91.06 190 HIS A N 1
ATOM 1476 C CA . HIS A 1 190 ? -6.794 -9.835 9.283 1.00 91.06 190 HIS A CA 1
ATOM 1477 C C . HIS A 1 190 ? -5.434 -9.521 8.660 1.00 91.06 190 HIS A C 1
ATOM 1479 O O . HIS A 1 190 ? -4.843 -8.474 8.930 1.00 91.06 190 HIS A O 1
ATOM 1485 N N . PHE A 1 191 ? -4.952 -10.419 7.809 1.00 93.19 191 PHE A N 1
ATOM 1486 C CA . PHE A 1 191 ? -3.778 -10.185 6.981 1.00 93.19 191 PHE A CA 1
ATOM 1487 C C . PHE A 1 191 ? -4.055 -10.608 5.539 1.00 93.19 191 PHE A C 1
ATOM 1489 O O . PHE A 1 191 ? -4.874 -11.490 5.272 1.00 93.19 191 PHE A O 1
ATOM 1496 N N . LEU A 1 192 ? -3.370 -9.950 4.608 1.00 93.75 192 LEU A N 1
ATOM 1497 C CA . LEU A 1 192 ? -3.454 -10.216 3.180 1.00 93.75 192 LEU A CA 1
ATOM 1498 C C . LEU A 1 192 ? -2.154 -9.779 2.507 1.00 93.75 192 LEU A C 1
ATOM 1500 O O . LEU A 1 192 ? -1.713 -8.643 2.679 1.00 93.75 192 LEU A O 1
ATOM 1504 N N . ARG A 1 193 ? -1.559 -10.666 1.712 1.00 94.12 193 ARG A N 1
ATOM 1505 C CA . ARG A 1 193 ? -0.451 -10.340 0.813 1.00 94.12 193 ARG A CA 1
ATOM 1506 C C . ARG A 1 193 ? -0.999 -9.865 -0.532 1.00 94.12 193 ARG A C 1
ATOM 1508 O O . ARG A 1 193 ? -1.813 -10.554 -1.145 1.00 94.12 193 ARG A O 1
ATOM 1515 N N . LEU A 1 194 ? -0.502 -8.722 -0.997 1.00 93.62 194 LEU A N 1
ATOM 1516 C CA . LEU A 1 194 ? -0.925 -8.049 -2.228 1.00 93.62 194 LEU A CA 1
ATOM 1517 C C . LEU A 1 194 ? 0.261 -7.862 -3.189 1.00 93.62 194 LEU A C 1
ATOM 1519 O O . LEU A 1 194 ? 1.412 -7.783 -2.756 1.00 93.62 194 LEU A O 1
ATOM 1523 N N . SER A 1 195 ? -0.017 -7.770 -4.490 1.00 91.00 195 SER A N 1
ATOM 1524 C CA . SER A 1 195 ? 0.926 -7.287 -5.510 1.00 91.00 195 SER A CA 1
ATOM 1525 C C . SER A 1 195 ? 1.055 -5.764 -5.409 1.00 91.00 195 SER A C 1
ATOM 1527 O O . SER A 1 195 ? 0.069 -5.093 -5.091 1.00 91.00 195 SER A O 1
ATOM 1529 N N . CYS A 1 196 ? 2.228 -5.208 -5.725 1.00 85.69 196 CYS A N 1
ATOM 1530 C CA . CYS A 1 196 ? 2.434 -3.753 -5.773 1.00 85.69 196 CYS A CA 1
ATOM 1531 C C . CYS A 1 196 ? 1.561 -3.056 -6.827 1.00 85.69 196 CYS A C 1
ATOM 1533 O O . CYS A 1 196 ? 1.282 -1.870 -6.694 1.00 85.69 196 CYS A O 1
ATOM 1535 N N . ASP A 1 197 ? 1.087 -3.812 -7.817 1.00 87.00 197 ASP A N 1
ATOM 1536 C CA . ASP A 1 197 ? 0.265 -3.304 -8.915 1.00 87.00 197 ASP A CA 1
ATOM 1537 C C . ASP A 1 197 ? -1.241 -3.462 -8.630 1.00 87.00 197 ASP A C 1
ATOM 1539 O O . ASP A 1 197 ? -2.076 -3.145 -9.476 1.00 87.00 197 ASP A O 1
ATOM 1543 N N . THR A 1 198 ? -1.617 -3.948 -7.436 1.00 87.88 198 THR A N 1
ATOM 1544 C CA . THR A 1 198 ? -3.028 -4.105 -7.053 1.00 87.88 198 THR A CA 1
ATOM 1545 C C . THR A 1 198 ? -3.705 -2.730 -6.988 1.00 87.88 198 THR A C 1
ATOM 1547 O O . THR A 1 198 ? -3.271 -1.882 -6.203 1.00 87.88 198 THR A O 1
ATOM 1550 N N . PRO A 1 199 ? -4.799 -2.493 -7.738 1.00 87.69 199 PRO A N 1
ATOM 1551 C CA . PRO A 1 199 ? -5.518 -1.228 -7.678 1.00 87.69 199 PRO A CA 1
ATOM 1552 C C . PRO A 1 199 ? -6.027 -0.913 -6.255 1.00 87.69 199 PRO A C 1
ATOM 1554 O O . PRO A 1 199 ? -6.674 -1.766 -5.639 1.00 87.69 199 PRO A O 1
ATOM 1557 N N . PRO A 1 200 ? -5.829 0.317 -5.735 1.00 89.25 200 PRO A N 1
ATOM 1558 C CA . PRO A 1 200 ? -6.206 0.672 -4.362 1.00 89.25 200 PRO A CA 1
ATOM 1559 C C . PRO A 1 200 ? -7.692 0.487 -4.024 1.00 89.25 200 PRO A C 1
ATOM 1561 O O . PRO A 1 200 ? -8.025 0.217 -2.872 1.00 89.25 200 PRO A O 1
ATOM 1564 N N . HIS A 1 201 ? -8.594 0.600 -5.007 1.00 86.00 201 HIS A N 1
ATOM 1565 C CA . HIS A 1 201 ? -10.034 0.427 -4.784 1.00 86.00 201 HIS A CA 1
ATOM 1566 C C . HIS A 1 201 ? -10.393 -1.001 -4.342 1.00 86.00 201 HIS A C 1
ATOM 1568 O O . HIS A 1 201 ? -11.282 -1.174 -3.515 1.00 86.00 201 HIS A O 1
ATOM 1574 N N . ILE A 1 202 ? -9.669 -2.016 -4.832 1.00 86.69 202 ILE A N 1
ATOM 1575 C CA . ILE A 1 202 ? -9.873 -3.411 -4.423 1.00 86.69 202 ILE A CA 1
ATOM 1576 C C . ILE A 1 202 ? -9.531 -3.564 -2.937 1.00 86.69 202 ILE A C 1
ATOM 1578 O O . ILE A 1 202 ? -10.269 -4.196 -2.186 1.00 86.69 202 ILE A O 1
ATOM 1582 N N . VAL A 1 203 ? -8.435 -2.934 -2.499 1.00 91.00 203 VAL A N 1
ATOM 1583 C CA . VAL A 1 203 ? -8.003 -2.940 -1.094 1.00 91.00 203 VAL A CA 1
ATOM 1584 C C . VAL A 1 203 ? -9.009 -2.201 -0.214 1.00 91.00 203 VAL A C 1
ATOM 1586 O O . VAL A 1 203 ? -9.380 -2.705 0.843 1.00 91.00 203 VAL A O 1
ATOM 1589 N N . TYR A 1 204 ? -9.491 -1.038 -0.660 1.00 89.56 204 TYR A N 1
ATOM 1590 C CA . TYR A 1 204 ? -10.498 -0.268 0.067 1.00 89.56 204 TYR A CA 1
ATOM 1591 C C . TYR A 1 204 ? -11.802 -1.056 0.250 1.00 89.56 204 TYR A C 1
ATOM 1593 O O . TYR A 1 204 ? -12.268 -1.178 1.380 1.00 89.56 204 TYR A O 1
ATOM 1601 N N . ASN A 1 205 ? -12.339 -1.652 -0.821 1.00 87.06 205 ASN A N 1
ATOM 1602 C CA . ASN A 1 205 ? -13.554 -2.471 -0.755 1.00 87.06 205 ASN A CA 1
ATOM 1603 C C . ASN A 1 205 ? -13.358 -3.688 0.155 1.00 87.06 205 ASN A C 1
ATOM 1605 O O . ASN A 1 205 ? -14.232 -4.034 0.942 1.00 87.06 205 ASN A O 1
ATOM 1609 N N . LEU A 1 206 ? -12.182 -4.315 0.117 1.00 89.12 206 LEU A N 1
ATOM 1610 C CA . LEU A 1 206 ? -11.862 -5.426 1.007 1.00 89.12 206 LEU A CA 1
ATOM 1611 C C . LEU A 1 206 ? -11.874 -5.010 2.482 1.00 89.12 206 LEU A C 1
ATOM 1613 O O . LEU A 1 206 ? -12.455 -5.701 3.323 1.00 89.12 206 LEU A O 1
ATOM 1617 N N . MET A 1 207 ? -11.279 -3.861 2.790 1.00 90.69 207 MET A N 1
ATOM 1618 C CA . MET A 1 207 ? -11.257 -3.301 4.136 1.00 90.69 207 MET A CA 1
ATOM 1619 C C . MET A 1 207 ? -12.664 -2.968 4.648 1.00 90.69 207 MET A C 1
ATOM 1621 O O . MET A 1 207 ? -12.983 -3.278 5.796 1.00 90.69 207 MET A O 1
ATOM 1625 N N . THR A 1 208 ? -13.518 -2.363 3.824 1.00 89.06 208 THR A N 1
ATOM 1626 C CA . THR A 1 208 ? -14.844 -1.901 4.256 1.00 89.06 208 THR A CA 1
ATOM 1627 C C . THR A 1 208 ? -15.909 -2.994 4.191 1.00 89.06 208 THR A C 1
ATOM 1629 O O . THR A 1 208 ? -16.619 -3.212 5.170 1.00 89.06 208 THR A O 1
ATOM 1632 N N . GLU A 1 209 ? -16.006 -3.727 3.084 1.00 86.25 209 GLU A N 1
ATOM 1633 C CA . GLU A 1 209 ? -17.084 -4.690 2.835 1.00 86.25 209 GLU A CA 1
ATOM 1634 C C . GLU A 1 209 ? -16.801 -6.063 3.456 1.00 86.25 209 GLU A C 1
ATOM 1636 O O . GLU A 1 209 ? -17.691 -6.689 4.038 1.00 86.25 209 GLU A O 1
ATOM 1641 N N . HIS A 1 210 ? -15.557 -6.544 3.372 1.00 87.19 210 HIS A N 1
ATOM 1642 C CA . HIS A 1 210 ? -15.216 -7.895 3.829 1.00 87.19 210 HIS A CA 1
ATOM 1643 C C . HIS A 1 210 ? -14.726 -7.930 5.277 1.00 87.19 210 HIS A C 1
ATOM 1645 O O . HIS A 1 210 ? -15.172 -8.791 6.051 1.00 87.19 210 HIS A O 1
ATOM 1651 N N . TRP A 1 211 ? -13.849 -6.994 5.650 1.00 90.12 211 TRP A N 1
ATOM 1652 C CA . TRP A 1 211 ? -13.361 -6.838 7.026 1.00 90.12 211 TRP A CA 1
ATOM 1653 C C . TRP A 1 211 ? -14.274 -5.971 7.898 1.00 90.12 211 TRP A C 1
ATOM 1655 O O . TRP A 1 211 ? -14.116 -5.963 9.117 1.00 90.12 211 TRP A O 1
ATOM 1665 N N . GLY A 1 212 ? -15.261 -5.288 7.309 1.00 88.88 212 GLY A N 1
ATOM 1666 C CA . GLY A 1 212 ? -16.255 -4.526 8.063 1.00 88.88 212 GLY A CA 1
ATOM 1667 C C . GLY A 1 212 ? -15.696 -3.262 8.715 1.00 88.88 212 GLY A C 1
ATOM 1668 O O . GLY A 1 212 ? -16.237 -2.811 9.725 1.00 88.88 212 GLY A O 1
ATOM 1669 N N . LEU A 1 213 ? -14.599 -2.701 8.191 1.00 90.38 213 LEU A N 1
ATOM 1670 C CA . LEU A 1 213 ? -14.075 -1.437 8.695 1.00 90.38 213 LEU A CA 1
ATOM 1671 C C . LEU A 1 213 ? -15.018 -0.294 8.286 1.00 90.38 213 LEU A C 1
ATOM 1673 O O . LEU A 1 213 ? -15.361 -0.172 7.109 1.00 90.38 213 LEU A O 1
ATOM 1677 N N . PRO A 1 214 ? -15.434 0.575 9.223 1.00 89.94 214 PRO A N 1
ATOM 1678 C CA . PRO A 1 214 ? -16.261 1.721 8.880 1.00 89.94 214 PRO A CA 1
ATOM 1679 C C . PRO A 1 214 ? -15.481 2.669 7.969 1.00 89.94 214 PRO A C 1
ATOM 1681 O O . PRO A 1 214 ? -14.270 2.843 8.139 1.00 89.94 214 PRO A O 1
ATOM 1684 N N . SER A 1 215 ? -16.180 3.308 7.030 1.00 89.19 215 SER A N 1
ATOM 1685 C CA . SER A 1 215 ? -15.561 4.320 6.174 1.00 89.19 215 SER A CA 1
ATOM 1686 C C . SER A 1 215 ? -14.972 5.446 7.036 1.00 89.19 215 SER A C 1
ATOM 1688 O O . SER A 1 215 ? -15.671 5.961 7.914 1.00 89.19 215 SER A O 1
ATOM 1690 N N . PRO A 1 216 ? -13.711 5.847 6.806 1.00 88.44 216 PRO A N 1
ATOM 1691 C CA . PRO A 1 216 ? -13.076 6.888 7.596 1.00 88.44 216 PRO A CA 1
ATOM 1692 C C . PRO A 1 216 ? -13.617 8.265 7.219 1.00 88.44 216 PRO A C 1
ATOM 1694 O O . PRO A 1 216 ? -13.846 8.546 6.044 1.00 88.44 216 PRO A O 1
ATOM 1697 N N . ASN A 1 217 ? -13.703 9.163 8.201 1.00 86.38 217 ASN A N 1
ATOM 1698 C CA . ASN A 1 217 ? -13.888 10.599 7.944 1.00 86.38 217 ASN A CA 1
ATOM 1699 C C . ASN A 1 217 ? -12.550 11.332 7.733 1.00 86.38 217 ASN A C 1
ATOM 1701 O O . ASN A 1 217 ? -12.519 12.463 7.255 1.00 86.38 217 ASN A O 1
ATOM 1705 N N . LEU A 1 218 ? -11.443 10.693 8.118 1.00 87.75 218 LEU A N 1
ATOM 1706 C CA . LEU A 1 218 ? -10.081 11.206 8.017 1.00 87.75 218 LEU A CA 1
ATOM 1707 C C . LEU A 1 218 ? -9.109 10.026 7.904 1.00 87.75 218 LEU A C 1
ATOM 1709 O O . LEU A 1 218 ? -9.280 9.013 8.580 1.00 87.75 218 LEU A O 1
ATOM 1713 N N . VAL A 1 219 ? -8.068 10.162 7.085 1.00 90.31 219 VAL A N 1
ATOM 1714 C CA . VAL A 1 219 ? -6.978 9.181 6.996 1.00 90.31 219 VAL A CA 1
ATOM 1715 C C . VAL A 1 219 ? -5.676 9.861 7.400 1.00 90.31 219 VAL A C 1
ATOM 1717 O O . VAL A 1 219 ? -5.311 10.893 6.841 1.00 90.31 219 VAL A O 1
ATOM 1720 N N . VAL A 1 220 ? -4.975 9.281 8.371 1.00 89.69 220 VAL A N 1
ATOM 1721 C CA . VAL A 1 220 ? -3.689 9.765 8.879 1.00 89.69 220 VAL A CA 1
ATOM 1722 C C . VAL A 1 220 ? -2.615 8.743 8.526 1.00 89.69 220 VAL A C 1
ATOM 1724 O O . VAL A 1 220 ? -2.629 7.627 9.040 1.00 89.69 220 VAL A O 1
ATOM 1727 N N . SER A 1 221 ? -1.676 9.120 7.658 1.00 91.62 221 SER A N 1
ATOM 1728 C CA . SER A 1 221 ? -0.502 8.300 7.342 1.00 91.62 221 SER A CA 1
ATOM 1729 C C . SER A 1 221 ? 0.677 8.720 8.216 1.00 91.62 221 SER A C 1
ATOM 1731 O O . SER A 1 221 ? 1.092 9.878 8.190 1.00 91.62 221 SER A O 1
ATOM 1733 N N . VAL A 1 222 ? 1.206 7.787 9.006 1.00 87.25 222 VAL A N 1
ATOM 1734 C CA . VAL A 1 222 ? 2.370 7.996 9.869 1.00 87.25 222 VAL A CA 1
ATOM 1735 C C . VAL A 1 222 ? 3.563 7.275 9.256 1.00 87.25 222 VAL A C 1
ATOM 1737 O O . VAL A 1 222 ? 3.690 6.051 9.356 1.00 87.25 222 VAL A O 1
ATOM 1740 N N . VAL A 1 223 ? 4.443 8.059 8.639 1.00 85.62 223 VAL A N 1
ATOM 1741 C CA . VAL A 1 223 ? 5.687 7.593 8.022 1.00 85.62 223 VAL A CA 1
ATOM 1742 C C . VAL A 1 223 ? 6.857 8.028 8.897 1.00 85.62 223 VAL A C 1
ATOM 1744 O O . VAL A 1 223 ? 6.893 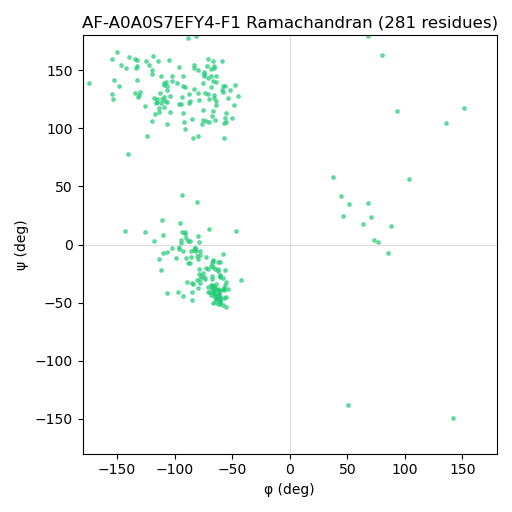9.157 9.383 1.00 85.62 223 VAL A O 1
ATOM 1747 N N . GLY A 1 224 ? 7.809 7.129 9.116 1.00 76.38 224 GLY A N 1
ATOM 1748 C CA . GLY A 1 224 ? 8.990 7.390 9.925 1.00 76.38 224 GLY A CA 1
ATOM 1749 C C . GLY A 1 224 ? 10.195 6.637 9.398 1.00 76.38 224 GLY A C 1
ATOM 1750 O O . GLY A 1 224 ? 10.034 5.609 8.746 1.00 76.38 224 GLY A O 1
ATOM 1751 N N . SER A 1 225 ? 11.390 7.151 9.679 1.00 66.81 225 SER A N 1
ATOM 1752 C CA . SER A 1 225 ? 12.623 6.440 9.363 1.00 66.81 225 SER A CA 1
ATOM 1753 C C . SER A 1 225 ? 12.769 5.193 10.240 1.00 66.81 225 SER A C 1
ATOM 1755 O O . SER A 1 225 ? 12.309 5.143 11.384 1.00 66.81 225 SER A O 1
ATOM 1757 N N . GLU A 1 226 ? 13.451 4.191 9.696 1.00 62.22 226 GLU A N 1
ATOM 1758 C CA . GLU A 1 226 ? 13.790 2.933 10.376 1.00 62.22 226 GLU A CA 1
ATOM 1759 C C . GLU A 1 226 ? 15.005 3.084 11.315 1.00 62.22 226 GLU A C 1
ATOM 1761 O O . GLU A 1 226 ? 15.505 2.115 11.875 1.00 62.22 226 GLU A O 1
ATOM 1766 N N . GLY A 1 227 ? 15.496 4.312 11.521 1.00 58.50 227 GLY A N 1
ATOM 1767 C CA . GLY A 1 227 ? 16.649 4.580 12.375 1.00 58.50 227 GLY A CA 1
ATOM 1768 C C . GLY A 1 227 ? 16.365 4.319 13.859 1.00 58.50 227 GLY A C 1
ATOM 1769 O O . GLY A 1 227 ? 15.291 4.623 14.374 1.00 58.50 227 GLY A O 1
ATOM 1770 N N . HIS A 1 228 ? 17.375 3.838 14.587 1.00 58.66 228 HIS A N 1
ATOM 1771 C CA . HIS A 1 228 ? 17.339 3.641 16.045 1.00 58.66 228 HIS A CA 1
ATOM 1772 C C . HIS A 1 228 ? 17.332 4.948 16.866 1.00 58.66 228 HIS A C 1
ATOM 1774 O O . HIS A 1 228 ? 17.574 4.925 18.078 1.00 58.66 228 HIS A O 1
ATOM 1780 N N . GLU A 1 229 ? 17.079 6.099 16.242 1.00 62.44 229 GLU A N 1
ATOM 1781 C CA . GLU A 1 229 ? 17.032 7.374 16.945 1.00 62.44 229 GLU A CA 1
ATOM 1782 C C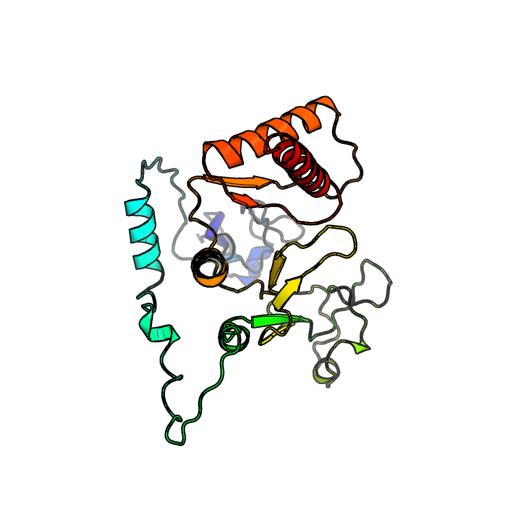 . GLU A 1 229 ? 15.842 7.395 17.906 1.00 62.44 229 GLU A C 1
ATOM 1784 O O . GLU A 1 229 ? 14.672 7.325 17.526 1.00 62.44 229 GLU A O 1
ATOM 1789 N N . LYS A 1 230 ? 16.155 7.464 19.201 1.00 68.06 230 LYS A N 1
ATOM 1790 C CA . LYS A 1 230 ? 15.142 7.496 20.253 1.00 68.06 230 LYS A CA 1
ATOM 1791 C C . LYS A 1 230 ? 14.372 8.810 20.156 1.00 68.06 230 LYS A C 1
ATOM 1793 O O . LYS A 1 230 ? 14.902 9.873 20.480 1.00 68.06 230 LYS A O 1
ATOM 1798 N N . ILE A 1 231 ? 13.104 8.722 19.757 1.00 73.25 231 ILE A N 1
ATOM 1799 C CA . ILE A 1 231 ? 12.159 9.841 19.807 1.00 73.25 231 ILE A CA 1
ATOM 1800 C C . ILE A 1 231 ? 12.165 10.423 21.222 1.00 73.25 231 ILE A C 1
ATOM 1802 O O . ILE A 1 231 ? 12.092 9.693 22.215 1.00 73.25 231 ILE A O 1
ATOM 1806 N N . LYS A 1 232 ? 12.243 11.754 21.325 1.00 80.00 232 LYS A N 1
ATOM 1807 C CA . LYS A 1 232 ? 12.215 12.438 22.623 1.00 80.00 232 LYS A CA 1
ATOM 1808 C C . LYS A 1 232 ? 10.920 12.080 23.377 1.00 80.00 232 LYS A C 1
ATOM 1810 O O . LYS A 1 232 ? 9.848 12.142 22.772 1.00 80.00 232 LYS A O 1
ATOM 1815 N N . PRO A 1 233 ? 10.974 11.788 24.692 1.00 82.75 233 PRO A N 1
ATOM 1816 C CA . PRO A 1 233 ? 9.808 11.321 25.449 1.00 82.75 233 PRO A CA 1
ATOM 1817 C C . PRO A 1 233 ? 8.569 12.220 25.345 1.00 82.75 233 PRO A C 1
ATOM 1819 O O . PRO A 1 233 ? 7.457 11.716 25.219 1.00 82.75 233 PRO A O 1
ATOM 1822 N N . TRP A 1 234 ? 8.751 13.544 25.332 1.00 80.75 234 TRP A N 1
ATOM 1823 C CA . TRP A 1 234 ? 7.642 14.496 25.211 1.00 80.75 234 TRP A CA 1
ATOM 1824 C C . TRP A 1 234 ? 6.964 14.456 23.830 1.00 80.75 234 TRP A C 1
ATOM 1826 O O . TRP A 1 234 ? 5.747 14.590 23.746 1.00 80.75 234 TRP A O 1
ATOM 1836 N N . VAL A 1 235 ? 7.723 14.212 22.753 1.00 77.94 235 VAL A N 1
ATOM 1837 C CA . VAL A 1 235 ? 7.182 14.060 21.390 1.00 77.94 235 VAL A CA 1
ATOM 1838 C C . VAL A 1 235 ? 6.376 12.771 21.298 1.00 77.94 235 VAL A C 1
ATOM 1840 O O . VAL A 1 235 ? 5.269 12.774 20.767 1.00 77.94 235 VAL A O 1
ATOM 1843 N N . ASN A 1 236 ? 6.902 11.682 21.866 1.00 82.50 236 ASN A N 1
ATOM 1844 C CA . ASN A 1 236 ? 6.191 10.408 21.918 1.00 82.50 236 ASN A CA 1
ATOM 1845 C C . ASN A 1 236 ? 4.871 10.538 22.698 1.00 82.50 236 ASN A C 1
ATOM 1847 O O . ASN A 1 236 ? 3.841 10.021 22.276 1.00 82.50 236 ASN A O 1
ATOM 1851 N N . ASP A 1 237 ? 4.866 11.290 23.802 1.00 81.00 237 ASP A N 1
ATOM 1852 C CA . ASP A 1 237 ? 3.651 11.506 24.586 1.00 81.00 237 ASP A CA 1
ATOM 1853 C C . ASP A 1 237 ? 2.580 12.308 23.827 1.00 81.00 237 ASP A C 1
ATOM 1855 O O . ASP A 1 237 ? 1.401 11.942 23.859 1.00 81.00 237 ASP A O 1
ATOM 1859 N N . ILE A 1 238 ? 2.986 13.345 23.083 1.00 80.69 238 ILE A N 1
ATOM 1860 C CA . ILE A 1 238 ? 2.085 14.107 22.205 1.00 80.69 238 ILE A CA 1
ATOM 1861 C C . ILE A 1 238 ? 1.548 13.223 21.080 1.00 80.69 238 ILE A C 1
ATOM 1863 O O . ILE A 1 238 ? 0.342 13.227 20.844 1.00 80.69 238 ILE A O 1
ATOM 1867 N N . LEU A 1 239 ? 2.404 12.446 20.412 1.00 78.62 239 LEU A N 1
ATOM 1868 C CA . LEU A 1 239 ? 1.991 11.543 19.333 1.00 78.62 239 LEU A CA 1
ATOM 1869 C C . LEU A 1 239 ? 0.992 10.504 19.839 1.00 78.62 239 LEU A C 1
ATOM 1871 O O . LEU A 1 239 ? -0.077 10.343 19.255 1.00 78.62 239 LEU A O 1
ATOM 1875 N N . ARG A 1 240 ? 1.297 9.855 20.966 1.00 82.50 240 ARG A N 1
ATOM 1876 C CA . ARG A 1 240 ? 0.425 8.862 21.596 1.00 82.50 240 ARG A CA 1
ATOM 1877 C C . ARG A 1 240 ? -0.940 9.444 21.937 1.00 82.50 240 ARG A C 1
ATOM 1879 O O . ARG A 1 240 ? -1.958 8.878 21.549 1.00 82.50 240 ARG A O 1
ATOM 1886 N N . LYS A 1 241 ? -0.982 10.576 22.645 1.00 81.56 241 LYS A N 1
ATOM 1887 C CA . LYS A 1 241 ? -2.247 11.203 23.060 1.00 81.56 241 LYS A CA 1
ATOM 1888 C C . LYS A 1 241 ? -3.012 11.781 21.870 1.00 81.56 241 LYS A C 1
ATOM 1890 O O . LYS A 1 241 ? -4.230 11.646 21.814 1.00 81.56 241 LYS A O 1
ATOM 1895 N N . GLY A 1 242 ? -2.307 12.407 20.932 1.00 84.12 242 GLY A N 1
ATOM 1896 C CA . GLY A 1 242 ? -2.875 13.051 19.752 1.00 84.12 242 GLY A CA 1
ATOM 1897 C C . GLY A 1 242 ? -3.499 12.054 18.782 1.00 84.12 242 GLY A C 1
ATOM 1898 O O . GLY A 1 242 ? -4.661 12.218 18.423 1.00 84.12 242 GLY A O 1
ATOM 1899 N N . LEU A 1 243 ? -2.773 10.992 18.416 1.00 84.25 243 LEU A N 1
ATOM 1900 C CA . LEU A 1 243 ? -3.256 9.970 17.478 1.00 84.25 243 LEU A CA 1
ATOM 1901 C C . LEU A 1 243 ? -4.471 9.226 18.025 1.00 84.25 243 LEU A C 1
ATOM 1903 O O . LEU A 1 243 ? -5.469 9.070 17.326 1.00 84.25 243 LEU A O 1
ATOM 1907 N N . VAL A 1 244 ? -4.408 8.815 19.292 1.00 83.44 244 VAL A N 1
ATOM 1908 C CA . VAL A 1 244 ? -5.519 8.130 19.957 1.00 83.44 244 VAL A CA 1
ATOM 1909 C C . VAL A 1 244 ? -6.755 9.026 20.004 1.00 83.44 244 VAL A C 1
ATOM 1911 O O . VAL A 1 244 ? -7.838 8.591 19.619 1.00 83.44 244 VAL A O 1
ATOM 1914 N N . ARG A 1 245 ? -6.600 10.293 20.414 1.00 82.31 245 ARG A N 1
ATOM 1915 C CA . ARG A 1 245 ? -7.722 11.240 20.452 1.00 82.31 245 ARG A CA 1
ATOM 1916 C C . ARG A 1 245 ? -8.304 11.491 19.067 1.00 82.31 245 ARG A C 1
ATOM 1918 O O . ARG A 1 245 ? -9.521 11.482 18.944 1.00 82.31 245 ARG A O 1
ATOM 1925 N N . ALA A 1 246 ? -7.466 11.682 18.049 1.00 80.88 246 ALA A N 1
ATOM 1926 C CA . ALA A 1 246 ? -7.914 11.906 16.677 1.00 80.88 246 ALA A CA 1
ATOM 1927 C C . ALA A 1 246 ? -8.705 10.707 16.134 1.00 80.88 246 ALA A C 1
ATOM 1929 O O . ALA A 1 246 ? -9.783 10.892 15.568 1.00 80.88 246 ALA A O 1
ATOM 1930 N N . ALA A 1 247 ? -8.219 9.481 16.358 1.00 84.81 247 ALA A N 1
ATOM 1931 C CA . ALA A 1 247 ? -8.925 8.265 15.959 1.00 84.81 247 ALA A CA 1
ATOM 1932 C C . ALA A 1 247 ? -10.293 8.143 16.644 1.00 84.81 247 ALA A C 1
ATOM 1934 O O . ALA A 1 247 ? -11.284 7.861 15.975 1.00 84.81 247 ALA A O 1
ATOM 1935 N N . GLN A 1 248 ? -10.369 8.406 17.953 1.00 83.50 248 GLN A N 1
ATOM 1936 C CA . GLN A 1 248 ? -11.621 8.299 18.705 1.00 83.50 248 GLN A CA 1
ATOM 1937 C C . GLN A 1 248 ? -12.637 9.391 18.369 1.00 83.50 248 GLN A C 1
ATOM 1939 O O . GLN A 1 248 ? -13.827 9.105 18.291 1.00 83.50 248 GLN A O 1
ATOM 1944 N N . SER A 1 249 ? -12.194 10.638 18.198 1.00 84.44 249 SER A N 1
ATOM 1945 C CA . SER A 1 249 ? -13.111 11.768 18.018 1.00 84.44 249 SER A CA 1
ATOM 1946 C C . SER A 1 249 ? -13.689 11.854 16.609 1.00 84.44 249 SER A C 1
ATOM 1948 O O . SER A 1 249 ? -14.803 12.340 16.440 1.00 84.44 249 SER A O 1
ATOM 1950 N N . THR A 1 250 ? -12.942 11.399 15.601 1.00 85.62 250 THR A N 1
ATOM 1951 C CA . THR A 1 250 ? -13.328 11.552 14.188 1.00 85.62 250 THR A CA 1
ATOM 1952 C C . THR A 1 250 ? -13.639 10.233 13.486 1.00 85.62 250 THR A C 1
ATOM 1954 O O . THR A 1 250 ? -14.189 10.251 12.386 1.00 85.62 250 THR A O 1
ATOM 1957 N N . GLY A 1 251 ? -13.300 9.087 14.086 1.00 84.06 251 GLY A N 1
ATOM 1958 C CA . GLY A 1 251 ? -13.322 7.803 13.381 1.00 84.06 251 GLY A CA 1
ATOM 1959 C C . GLY A 1 251 ? -12.241 7.725 12.297 1.00 84.06 251 GLY A C 1
ATOM 1960 O O . GLY A 1 251 ? -12.482 7.181 11.220 1.00 84.06 251 GLY A O 1
ATOM 1961 N N . ALA A 1 252 ? -11.072 8.327 12.544 1.00 89.88 252 ALA A N 1
ATOM 1962 C CA . ALA A 1 252 ? -9.975 8.344 11.581 1.00 89.88 252 ALA A CA 1
ATOM 1963 C C . ALA A 1 252 ? -9.320 6.967 11.417 1.00 89.88 252 ALA A C 1
ATOM 1965 O O . ALA A 1 252 ? -9.105 6.243 12.392 1.00 89.88 252 ALA A O 1
ATOM 1966 N N . TRP A 1 253 ? -8.907 6.645 10.191 1.00 91.94 253 TRP A N 1
ATOM 1967 C CA . TRP A 1 253 ? -7.980 5.543 9.937 1.00 91.94 253 TRP A CA 1
ATOM 1968 C C . TRP A 1 253 ? -6.543 6.012 10.156 1.00 91.94 253 TRP A C 1
ATOM 1970 O O . TRP A 1 253 ? -6.148 7.067 9.660 1.00 91.94 253 TRP A O 1
ATOM 1980 N N . ILE A 1 254 ? -5.750 5.210 10.868 1.00 90.81 254 ILE A N 1
ATOM 1981 C CA . ILE A 1 254 ? -4.310 5.431 11.045 1.00 90.81 254 ILE A CA 1
ATOM 1982 C C . ILE A 1 254 ? -3.566 4.364 10.245 1.00 90.81 254 ILE A C 1
ATOM 1984 O O . ILE A 1 254 ? -3.699 3.175 10.529 1.00 90.81 254 ILE A O 1
ATOM 1988 N N . LEU A 1 255 ? -2.772 4.793 9.265 1.00 92.12 255 LEU A N 1
ATOM 1989 C CA . LEU A 1 255 ? -1.931 3.931 8.439 1.00 92.12 255 LEU A CA 1
ATOM 1990 C C . LEU A 1 255 ? -0.464 4.111 8.840 1.00 92.12 255 LEU A C 1
ATOM 1992 O O . LEU A 1 255 ? 0.010 5.233 9.001 1.00 92.12 255 LEU A O 1
ATOM 1996 N N . THR A 1 256 ? 0.258 3.008 9.023 1.00 91.19 256 THR A N 1
ATOM 1997 C CA . THR A 1 256 ? 1.673 3.000 9.423 1.00 91.19 256 THR A CA 1
ATOM 1998 C C . THR A 1 256 ? 2.376 1.768 8.851 1.00 91.19 256 THR A C 1
ATOM 2000 O O . THR A 1 256 ? 1.708 0.831 8.418 1.00 91.19 256 THR A O 1
ATOM 2003 N N . GLY A 1 257 ? 3.712 1.745 8.858 1.00 88.38 257 GLY A N 1
ATOM 2004 C CA . GLY A 1 257 ? 4.508 0.665 8.259 1.00 88.38 257 GLY A CA 1
ATOM 2005 C C . GLY A 1 257 ? 4.385 -0.696 8.958 1.00 88.38 257 GLY A C 1
ATOM 2006 O O . GLY A 1 257 ? 4.799 -1.704 8.403 1.00 88.38 257 GLY A O 1
ATOM 2007 N N . GLY A 1 258 ? 3.822 -0.753 10.170 1.00 87.69 258 GLY A N 1
ATOM 2008 C CA . GLY A 1 258 ? 3.490 -2.017 10.845 1.00 87.69 258 GLY A CA 1
ATOM 2009 C C . GLY A 1 258 ? 4.682 -2.813 11.397 1.00 87.69 258 GLY A C 1
ATOM 2010 O O . GLY A 1 258 ? 4.486 -3.893 11.949 1.00 87.69 258 GLY A O 1
ATOM 2011 N N . LEU A 1 259 ? 5.903 -2.282 11.300 1.00 86.06 259 LEU A N 1
ATOM 2012 C CA . LEU A 1 259 ? 7.112 -2.884 11.867 1.00 86.06 259 LEU A CA 1
ATOM 2013 C C . LEU A 1 259 ? 7.278 -2.526 13.353 1.00 86.06 259 LEU A C 1
ATOM 2015 O O . LEU A 1 259 ? 6.866 -1.456 13.807 1.00 86.06 259 LEU A O 1
ATOM 2019 N N . LYS A 1 260 ? 7.937 -3.401 14.125 1.00 85.31 260 LYS A N 1
ATOM 2020 C CA . LYS A 1 260 ? 8.231 -3.186 15.559 1.00 85.31 260 LYS A CA 1
ATOM 2021 C C . LYS A 1 260 ? 9.451 -2.274 15.775 1.00 85.31 260 LYS A C 1
ATOM 2023 O O . LYS A 1 260 ? 10.227 -2.460 16.713 1.00 85.31 260 LYS A O 1
ATOM 2028 N N . GLU A 1 261 ? 9.611 -1.275 14.919 1.00 84.94 261 GLU A N 1
ATOM 2029 C CA . GLU A 1 261 ? 10.774 -0.389 14.867 1.00 84.94 261 GLU A CA 1
ATOM 2030 C C . GLU A 1 261 ? 10.350 1.063 14.606 1.00 84.94 261 GLU A C 1
ATOM 2032 O O . GLU A 1 261 ? 9.217 1.331 14.189 1.00 84.94 261 GLU A O 1
ATOM 2037 N N . GLY A 1 262 ? 11.246 2.004 14.922 1.00 83.06 262 GLY A N 1
ATOM 2038 C CA . GLY A 1 262 ? 11.053 3.439 14.703 1.00 83.06 262 GLY A CA 1
ATOM 2039 C C . GLY A 1 262 ? 9.727 3.994 15.241 1.00 83.06 262 GLY A C 1
ATOM 2040 O O . GLY A 1 262 ? 9.265 3.646 16.331 1.00 83.06 262 GLY A O 1
ATOM 2041 N N . ILE A 1 263 ? 9.103 4.867 14.446 1.00 83.06 263 ILE A N 1
ATOM 2042 C CA . ILE A 1 263 ? 7.819 5.508 14.771 1.00 83.06 263 ILE A CA 1
ATOM 2043 C C . ILE A 1 263 ? 6.661 4.494 14.789 1.00 83.06 263 ILE A C 1
ATOM 2045 O O . ILE A 1 263 ? 5.775 4.604 15.637 1.00 83.06 263 ILE A O 1
ATOM 2049 N N . SER A 1 264 ? 6.680 3.479 13.916 1.00 85.00 264 SER A N 1
ATOM 2050 C CA . SER A 1 264 ? 5.638 2.439 13.842 1.00 85.00 264 SER A CA 1
ATOM 2051 C C . SER A 1 264 ? 5.470 1.706 15.178 1.00 85.00 264 SER A C 1
ATOM 2053 O O . SER A 1 264 ? 4.346 1.472 15.632 1.00 85.00 264 SER A O 1
ATOM 2055 N N . ARG A 1 265 ? 6.582 1.436 15.878 1.00 86.44 265 ARG A N 1
ATOM 2056 C CA . ARG A 1 265 ? 6.562 0.881 17.237 1.00 86.44 265 ARG A CA 1
ATOM 2057 C C . ARG A 1 265 ? 5.849 1.798 18.230 1.00 86.44 265 ARG A C 1
ATOM 2059 O O . ARG A 1 265 ? 5.018 1.316 18.997 1.00 86.44 265 ARG A O 1
ATOM 2066 N N . CYS A 1 266 ? 6.156 3.094 18.223 1.00 85.25 266 CYS A N 1
ATOM 2067 C CA . CYS A 1 266 ? 5.543 4.063 19.134 1.00 85.25 266 CYS A CA 1
ATOM 2068 C C . CYS A 1 266 ? 4.030 4.178 18.911 1.00 85.25 266 CYS A C 1
ATOM 2070 O O . CYS A 1 266 ? 3.269 4.236 19.876 1.00 85.25 266 CYS A O 1
ATOM 2072 N N . VAL A 1 267 ? 3.581 4.137 17.651 1.00 87.19 267 VAL A N 1
ATOM 2073 C CA . VAL A 1 267 ? 2.149 4.091 17.310 1.00 87.19 267 VAL A CA 1
ATOM 2074 C C . VAL A 1 267 ? 1.503 2.812 17.857 1.00 87.19 267 VAL A C 1
ATOM 2076 O O . VAL A 1 267 ? 0.442 2.874 18.479 1.00 87.19 267 VAL A O 1
ATOM 2079 N N . GLY A 1 268 ? 2.152 1.655 17.694 1.00 87.12 268 GLY A N 1
ATOM 2080 C CA . GLY A 1 268 ? 1.665 0.384 18.237 1.00 87.12 268 GLY A CA 1
ATOM 2081 C C . GLY A 1 268 ? 1.565 0.371 19.769 1.00 87.12 268 GLY A C 1
ATOM 2082 O O . GLY A 1 268 ? 0.564 -0.095 20.320 1.00 87.12 268 GLY A O 1
ATOM 2083 N N . GLU A 1 269 ? 2.568 0.919 20.461 1.00 86.38 269 GLU A N 1
ATOM 2084 C CA . GLU A 1 269 ? 2.571 1.090 21.922 1.00 86.38 269 GLU A CA 1
ATOM 2085 C C . GLU A 1 269 ? 1.445 2.035 22.370 1.00 86.38 269 GLU A C 1
ATOM 2087 O O . GLU A 1 269 ? 0.678 1.687 23.265 1.00 86.38 269 GLU A O 1
ATOM 2092 N N . ALA A 1 270 ? 1.248 3.164 21.683 1.00 85.75 270 ALA A N 1
ATOM 2093 C CA . ALA A 1 270 ? 0.165 4.106 21.961 1.00 85.75 270 ALA A CA 1
ATOM 2094 C C . ALA A 1 270 ? -1.231 3.465 21.890 1.00 85.75 270 ALA A C 1
ATOM 2096 O O . ALA A 1 270 ? -2.057 3.656 22.787 1.00 85.75 270 ALA A O 1
ATOM 2097 N N . VAL A 1 271 ? -1.494 2.673 20.845 1.00 85.88 271 VAL A N 1
ATOM 2098 C CA . VAL A 1 271 ? -2.770 1.959 20.676 1.00 85.88 271 VAL A CA 1
ATOM 2099 C C . VAL A 1 271 ? -2.935 0.866 21.737 1.00 85.88 271 VAL A C 1
ATOM 2101 O O . VAL A 1 271 ? -4.044 0.650 22.236 1.00 85.88 271 VAL A O 1
ATOM 2104 N N . LYS A 1 272 ? -1.849 0.178 22.113 1.00 83.94 272 LYS A N 1
ATOM 2105 C CA . LYS A 1 272 ? -1.863 -0.843 23.169 1.00 83.94 272 LYS A CA 1
ATOM 2106 C C . LYS A 1 272 ? -2.188 -0.236 24.538 1.00 83.94 272 LYS A C 1
ATOM 2108 O O . LYS A 1 272 ? -3.080 -0.753 25.210 1.00 83.94 272 LYS A O 1
ATOM 2113 N N . ASP A 1 273 ? -1.505 0.843 24.914 1.00 81.44 273 ASP A N 1
ATOM 2114 C CA . ASP A 1 273 ? -1.691 1.549 26.189 1.00 81.44 273 ASP A CA 1
ATOM 2115 C C . ASP A 1 273 ? -3.119 2.080 26.314 1.00 81.44 273 ASP A C 1
ATOM 2117 O O . ASP A 1 273 ? -3.786 1.889 27.331 1.00 81.44 273 ASP A O 1
ATOM 2121 N N . HIS A 1 274 ? -3.619 2.702 25.244 1.00 80.75 274 HIS A N 1
ATOM 2122 C CA . HIS A 1 274 ? -4.975 3.225 25.220 1.00 80.75 274 HIS A CA 1
ATOM 2123 C C . HIS A 1 274 ? -6.025 2.127 25.410 1.00 80.75 274 HIS A C 1
ATOM 2125 O O . HIS A 1 274 ? -6.964 2.300 26.184 1.00 80.75 274 HIS A O 1
ATOM 2131 N N . ARG A 1 275 ? -5.856 0.979 24.742 1.00 75.38 275 ARG A N 1
ATOM 2132 C CA . ARG A 1 275 ? -6.759 -0.160 24.932 1.00 75.38 275 ARG A CA 1
ATOM 2133 C C . ARG A 1 275 ? -6.737 -0.663 26.367 1.00 75.38 275 ARG A C 1
ATOM 2135 O O . ARG A 1 275 ? -7.811 -0.861 26.917 1.00 75.38 275 ARG A O 1
ATOM 2142 N N . ALA A 1 276 ? -5.551 -0.840 26.955 1.00 76.12 276 ALA A N 1
ATOM 2143 C CA . ALA A 1 276 ? -5.422 -1.283 28.341 1.00 76.12 276 ALA A CA 1
ATOM 2144 C C . ALA A 1 276 ? -6.197 -0.356 29.288 1.00 76.12 276 ALA A C 1
ATOM 2146 O O . ALA A 1 276 ? -6.978 -0.853 30.092 1.00 76.12 276 ALA A O 1
ATOM 2147 N N . ALA A 1 277 ? -6.060 0.964 29.109 1.00 72.00 277 ALA A N 1
ATOM 2148 C CA . ALA A 1 277 ? -6.794 1.972 29.871 1.00 72.00 277 ALA A CA 1
ATOM 2149 C C . ALA A 1 277 ? -8.315 1.958 29.616 1.00 72.00 277 ALA A C 1
ATOM 2151 O O . ALA A 1 277 ? -9.091 2.147 30.545 1.00 72.00 277 ALA A O 1
ATOM 2152 N N . ALA A 1 278 ? -8.762 1.720 28.379 1.00 65.25 278 ALA A N 1
ATOM 2153 C CA . ALA A 1 278 ? -10.188 1.648 28.053 1.00 65.25 278 ALA A CA 1
ATOM 2154 C C . ALA A 1 278 ? -10.875 0.426 28.691 1.00 65.25 278 ALA A C 1
ATOM 2156 O O . ALA A 1 278 ? -12.005 0.531 29.169 1.00 65.25 278 ALA A O 1
ATOM 2157 N N . SER A 1 279 ? -10.186 -0.721 28.750 1.00 60.47 279 SER A N 1
ATOM 2158 C CA . SER A 1 279 ? -10.700 -1.929 29.412 1.00 60.47 279 SER A CA 1
ATOM 2159 C C . SER A 1 279 ? -10.834 -1.790 30.932 1.00 60.47 279 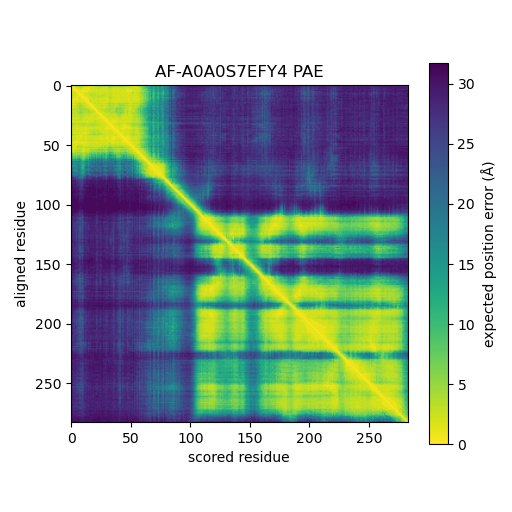SER A C 1
ATOM 2161 O O . SER A 1 279 ? -11.704 -2.436 31.504 1.00 60.47 279 SER A O 1
ATOM 2163 N N . THR A 1 280 ? -10.040 -0.935 31.584 1.00 57.09 280 THR A N 1
ATOM 2164 C CA . THR A 1 280 ? -10.156 -0.660 33.030 1.00 57.09 280 THR A CA 1
ATOM 2165 C C . THR A 1 280 ? -11.287 0.305 33.384 1.00 57.09 280 THR A C 1
ATOM 2167 O O . THR A 1 280 ? -11.710 0.329 34.529 1.00 57.09 280 THR A O 1
ATOM 2170 N N . VAL A 1 281 ? -11.765 1.112 32.430 1.00 50.53 281 VAL A N 1
ATOM 2171 C CA . VAL A 1 281 ? -12.831 2.114 32.645 1.00 50.53 281 VAL A CA 1
ATOM 2172 C C . VAL A 1 281 ? -14.233 1.524 32.433 1.00 50.53 281 VAL A C 1
ATOM 2174 O O . VAL A 1 281 ? -15.222 2.118 32.845 1.00 50.53 281 VAL A O 1
ATOM 2177 N N . SER A 1 282 ? -14.333 0.352 31.798 1.00 43.03 282 SER A N 1
ATOM 2178 C CA . SER A 1 282 ? -15.607 -0.343 31.542 1.00 43.03 282 SER A CA 1
ATOM 2179 C C . SER A 1 282 ? -15.948 -1.412 32.597 1.00 43.03 282 SER A C 1
ATOM 2181 O O . SER A 1 282 ? -16.751 -2.300 32.310 1.00 43.03 282 SER A O 1
ATOM 2183 N N . GLN A 1 283 ? -15.325 -1.356 33.780 1.00 32.47 283 GLN A N 1
ATOM 2184 C CA . GLN A 1 283 ? -15.606 -2.218 34.936 1.00 32.47 283 GLN A CA 1
ATOM 2185 C C . GLN A 1 283 ? -16.051 -1.391 36.136 1.00 32.47 283 GLN A C 1
ATOM 2187 O O . GLN A 1 283 ? -15.495 -0.285 36.318 1.00 32.47 283 GLN A O 1
#

Secondary structure (DSSP, 8-state):
-EEEEETTTTEEEEEEE---SGGGGGGSTTB-TTSBBSSSTT--BGGGEEEESS------------HHHHHHHHHHHT-S---TTTTTTTTTS---S-------------TTHHHH-EEEEE-S--B-TTTTSS-BTTS--GGGS-GGGGS--TTTTS--S--TTTSEEEEE---EEEE--TTS-S--EEEE---TT--HHHHHHIIIIIS-PPPPS-EEEE----------HHHHHHHHHHHHHHHHHH--EEEE---SSHHHHHHHHHHHHHHHHHHHHT-

InterPro domains:
  IPR041491 TRPM, SLOG domain [PF18139] (190-277)
  IPR050927 Transient receptor potential cation channel M [PTHR13800] (109-279)

Nearest PDB structures (foldseek):
  9b8w-assembly1_A  TM=9.449E-01  e=5.366E-15  Homo sapiens
  9b8y-assembly1_A  TM=9.296E-01  e=4.607E-14  Homo sapiens
  7aov-assembly2_B  TM=8.534E-01  e=2.181E-12  Danio rerio
  8e6t-assembly1_D  TM=8.160E-01  e=1.401E-12  Homo sapiens
  6puu-assembly1_A  TM=8.005E-01  e=4.833E-11  Homo sapiens